Protein AF-A0A820B8H1-F1 (afdb_monomer_lite)

pLDDT: mean 86.37, std 10.76, range [49.09, 98.44]

Sequence (322 aa):
ENILQIKFKEKVLDNQLTLSEIEVEPNTTVSMELHSKDPLNEPLRPYKPRQDISMPDVITVRIDEDQNMSRDVVVEIERNNFRKPYLGGVRHRMTGKEYHHASAQTLPPQRPDKGIIRYCRDTQTIQSRHRVIQTTNEQSTQMSKPGYYISTENDRLLTPKRYQTAEERFEILNKKAIIIQKYFRRWLAKRDVNTLREAFQQRIQYELEEKQRQLDERQRRYQHDLDRRLHPRTKDDFDVLYAALEKWREEEIAKINVTKQGAARKAALALLVDEETELLATIDRYKTEAQKYNKEVNIQRFLERIAQPKRWKYKDGSTTEM

Secondary structure (DSSP, 8-state):
---EEEEETTEEPPTT--GGGGT--TT-----EEEES-TTTSPPPP----------SEEEEEEEETTTEEEEEEEE-----------SEEE-TTT--EEE-HHHHSPPPPPPP--------------------PPP---------TT-----TT----PPPPPPPHHHHHHHHHHHHHHHHHHHHHHHHHHHHHHHHHHHHHHHHHHHHHHHHHHHHHHHHHHHHHHHHHS--SHHHHHHHHHHHHHHHHHHHHHHHHH--HHHHHHHHHHHHHHHHHHHHHHHHHHHHHHHHHHHHHHHHHHHHHHS--EEE-TTS-EEE-

InterPro domains:
  IPR000048 IQ motif, EF-hand binding site [PF00612] (175-192)
  IPR037695 IQ motif and ubiquitin-like domain-containing protein [PTHR21074] (2-322)

Organism: NCBI:txid392033

Foldseek 3Di:
DDQKWKDFPNDTDDPPDDPVNVVDDPPDDGDMDMDGNCCPVDNDDDDDDPPPPDDDQWDFDWDDDPPRDIDTDIDGHDDDPDDDDQPDADADDPPRDTDHDPPSPDPDPDDPDPVDDDDDPDDDPDDDDDDDDDDDDDDDDDDDDPPDDDDCPPPDDDDDDDDQDPVNVVVVVVVVVVVVVVVVVVVVVVVVVVVVVVVVVVVVVVVVVVVVVVVVVVVVVVVVLVCLQVQPQDPVSLVVLVVVLVVVLVVQLVVLVVPDDDPRSVVSVVVSVVVSVVSVVVSVVSVVVSVVVVVVVVVVVVVVVVVFFDWDADPVRDIDGD

Structure (mmCIF, N/CA/C/O backbone):
data_AF-A0A820B8H1-F1
#
_entry.id   AF-A0A820B8H1-F1
#
loop_
_atom_site.group_PDB
_atom_site.id
_atom_site.type_symbol
_atom_site.label_atom_id
_atom_site.label_alt_id
_atom_site.label_comp_id
_atom_site.label_asym_id
_atom_site.label_entity_id
_atom_site.label_seq_id
_atom_site.pdbx_PDB_ins_code
_atom_site.Cartn_x
_atom_site.Cartn_y
_atom_site.Cartn_z
_atom_site.occupancy
_atom_site.B_iso_or_equiv
_atom_site.auth_seq_id
_atom_site.auth_comp_id
_atom_site.auth_asym_id
_atom_site.auth_atom_id
_atom_site.pdbx_PDB_model_num
ATOM 1 N N . GLU A 1 1 ? 11.449 -6.108 -86.967 1.00 56.69 1 GLU A N 1
ATOM 2 C CA . GLU A 1 1 ? 10.389 -5.953 -87.988 1.00 56.69 1 GLU A CA 1
ATOM 3 C C . GLU A 1 1 ? 9.419 -7.117 -87.857 1.00 56.69 1 GLU A C 1
ATOM 5 O O . GLU A 1 1 ? 9.858 -8.192 -87.471 1.00 56.69 1 GLU A O 1
ATOM 10 N N . ASN A 1 2 ? 8.119 -6.920 -88.093 1.00 64.50 2 ASN A N 1
ATOM 11 C CA . ASN A 1 2 ? 7.140 -8.003 -87.941 1.00 64.50 2 ASN A CA 1
ATOM 12 C C . ASN A 1 2 ? 7.285 -9.021 -89.082 1.00 64.50 2 ASN A C 1
ATOM 14 O O . ASN A 1 2 ? 7.154 -8.657 -90.257 1.00 64.50 2 ASN A O 1
ATOM 18 N N . ILE A 1 3 ? 7.586 -10.267 -88.699 1.00 76.94 3 ILE A N 1
ATOM 19 C CA . ILE A 1 3 ? 7.932 -11.390 -89.587 1.00 76.94 3 ILE A CA 1
ATOM 20 C C . ILE A 1 3 ? 6.668 -12.101 -90.099 1.00 76.94 3 ILE A C 1
ATOM 22 O O . ILE A 1 3 ? 6.664 -12.660 -91.191 1.00 76.94 3 ILE A O 1
ATOM 26 N N . LEU A 1 4 ? 5.562 -12.011 -89.357 1.00 81.56 4 LEU A N 1
ATOM 27 C CA . LEU A 1 4 ? 4.259 -12.562 -89.727 1.00 81.56 4 LEU A CA 1
ATOM 28 C C . LEU A 1 4 ? 3.349 -11.491 -90.333 1.00 81.56 4 LEU A C 1
ATOM 30 O O . LEU A 1 4 ? 3.353 -10.342 -89.886 1.00 81.56 4 LEU A O 1
ATOM 34 N N . GLN A 1 5 ? 2.554 -11.881 -91.325 1.00 84.31 5 GLN A N 1
ATOM 35 C CA . GLN A 1 5 ? 1.578 -11.026 -91.994 1.00 84.31 5 GLN A CA 1
ATOM 36 C C . GLN A 1 5 ? 0.272 -11.777 -92.239 1.00 84.31 5 GLN A C 1
ATOM 38 O O . GLN A 1 5 ? 0.276 -12.966 -92.551 1.00 84.31 5 GLN A O 1
ATOM 43 N N . ILE A 1 6 ? -0.842 -11.057 -92.130 1.00 85.94 6 ILE A N 1
ATOM 44 C CA . ILE A 1 6 ? -2.182 -11.584 -92.387 1.00 85.94 6 ILE A CA 1
ATOM 45 C C . ILE A 1 6 ? -2.689 -10.989 -93.702 1.00 85.94 6 ILE A C 1
ATOM 47 O O . ILE A 1 6 ? -2.570 -9.783 -93.937 1.00 85.94 6 ILE A O 1
ATOM 51 N N . LYS A 1 7 ? -3.243 -11.835 -94.568 1.00 85.75 7 LYS A N 1
ATOM 52 C CA . LYS A 1 7 ? -3.903 -11.458 -95.818 1.00 85.75 7 LYS A CA 1
ATOM 53 C C . LYS A 1 7 ? -5.405 -11.661 -95.721 1.00 85.75 7 LYS A C 1
ATOM 55 O O . LYS A 1 7 ? -5.885 -12.692 -95.249 1.00 85.75 7 LYS A O 1
ATOM 60 N N . PHE A 1 8 ? -6.138 -10.687 -96.248 1.00 83.94 8 PHE A N 1
ATOM 61 C CA . PHE A 1 8 ? -7.582 -10.751 -96.415 1.00 83.94 8 PHE A CA 1
ATOM 62 C C . PHE A 1 8 ? -7.972 -10.220 -97.798 1.00 83.94 8 PHE A C 1
ATOM 64 O O . PHE A 1 8 ? -7.556 -9.124 -98.170 1.00 83.94 8 PHE A O 1
ATOM 71 N N . LYS A 1 9 ? -8.733 -11.006 -98.579 1.00 79.62 9 LYS A N 1
ATOM 72 C CA . LYS A 1 9 ? -9.088 -10.700 -99.985 1.00 79.62 9 LYS A CA 1
ATOM 73 C C . LYS A 1 9 ? -7.871 -10.237 -100.813 1.00 79.62 9 LYS A C 1
ATOM 75 O O . LYS A 1 9 ? -7.906 -9.192 -101.454 1.00 79.62 9 LYS A O 1
ATOM 80 N N . GLU A 1 10 ? -6.768 -10.981 -100.710 1.00 74.81 10 GLU A N 1
ATOM 81 C CA . GLU A 1 10 ? -5.474 -10.718 -101.372 1.00 74.81 10 GLU A CA 1
ATOM 82 C C . GLU A 1 10 ? -4.724 -9.437 -100.947 1.00 74.81 10 GLU A C 1
ATOM 84 O O . GLU A 1 10 ? -3.599 -9.209 -101.396 1.00 74.81 10 GLU A O 1
ATOM 89 N N . LYS A 1 11 ? -5.263 -8.637 -100.016 1.00 79.88 11 LYS A N 1
ATOM 90 C CA . LYS A 1 11 ? -4.574 -7.472 -99.440 1.00 79.88 11 LYS A CA 1
ATOM 91 C C . LYS A 1 11 ? -3.868 -7.842 -98.138 1.00 79.88 11 LYS A C 1
ATOM 93 O O . LYS A 1 11 ? -4.430 -8.532 -97.290 1.00 79.88 11 LYS A O 1
ATOM 98 N N . VAL A 1 12 ? -2.630 -7.374 -97.978 1.00 82.44 12 VAL A N 1
ATOM 99 C CA . VAL A 1 12 ? -1.873 -7.515 -96.726 1.00 82.44 12 VAL A CA 1
ATOM 100 C C . VAL A 1 12 ? -2.381 -6.480 -95.729 1.00 82.44 12 VAL A C 1
ATOM 102 O O . VAL A 1 12 ? -2.413 -5.291 -96.044 1.00 82.44 12 VAL A O 1
ATOM 105 N N . LEU A 1 13 ? -2.775 -6.939 -94.545 1.00 82.62 13 LEU A N 1
ATOM 106 C CA . LEU A 1 13 ? -3.274 -6.087 -93.473 1.00 82.62 13 LEU A CA 1
ATOM 107 C C . LEU A 1 13 ? -2.119 -5.543 -92.631 1.00 82.62 13 LEU A C 1
ATOM 109 O O . LEU A 1 13 ? -1.155 -6.257 -92.345 1.00 82.62 13 LEU A O 1
ATOM 113 N N . ASP A 1 14 ? -2.239 -4.280 -92.229 1.00 80.56 14 ASP A N 1
ATOM 114 C CA . ASP A 1 14 ? -1.370 -3.682 -91.220 1.00 80.56 14 ASP A CA 1
ATOM 115 C C . ASP A 1 14 ? -1.836 -4.067 -89.807 1.00 80.56 14 ASP A C 1
ATOM 117 O O . ASP A 1 14 ? -3.018 -4.313 -89.563 1.00 80.56 14 ASP A O 1
ATOM 121 N N . ASN A 1 15 ? -0.906 -4.098 -88.856 1.00 78.06 15 ASN A N 1
ATOM 122 C CA . ASN A 1 15 ? -1.133 -4.623 -87.508 1.00 78.06 15 ASN A CA 1
ATOM 123 C C . ASN A 1 15 ? -2.069 -3.762 -86.650 1.00 78.06 15 ASN A C 1
ATOM 125 O O . ASN A 1 15 ? -2.491 -4.206 -85.584 1.00 78.06 15 ASN A O 1
ATOM 129 N N . GLN A 1 16 ? -2.341 -2.528 -87.073 1.00 79.62 16 GLN A N 1
ATOM 130 C CA . GLN A 1 16 ? -3.171 -1.574 -86.337 1.00 79.62 16 GLN A CA 1
ATOM 131 C C . GLN A 1 16 ? -4.603 -1.469 -86.879 1.00 79.62 16 GLN A C 1
ATOM 133 O O . GLN A 1 16 ? -5.412 -0.770 -86.275 1.00 79.62 16 GLN A O 1
ATOM 138 N N . LEU A 1 17 ? -4.930 -2.162 -87.976 1.00 81.94 17 LEU A N 1
ATOM 139 C CA . LEU A 1 17 ? -6.272 -2.138 -88.559 1.00 81.94 17 LEU A CA 1
ATOM 140 C C . LEU A 1 17 ? -7.247 -3.008 -87.764 1.00 81.94 17 LEU A C 1
ATOM 142 O O . LEU A 1 17 ? -6.929 -4.127 -87.350 1.00 81.94 17 LEU A O 1
ATOM 146 N N . THR A 1 18 ? -8.465 -2.505 -87.596 1.00 81.69 18 THR A N 1
ATOM 147 C CA . THR A 1 18 ? -9.563 -3.235 -86.952 1.00 81.69 18 THR A CA 1
ATOM 148 C C . THR A 1 18 ? -10.439 -3.951 -87.982 1.00 81.69 18 THR A C 1
ATOM 150 O O . THR A 1 18 ? -10.537 -3.543 -89.136 1.00 81.69 18 THR A O 1
ATOM 153 N N . LEU A 1 19 ? -11.122 -5.028 -87.575 1.00 79.75 19 LEU A N 1
ATOM 154 C CA . LEU A 1 19 ? -12.002 -5.795 -88.474 1.00 79.75 19 LEU A CA 1
ATOM 155 C C . LEU A 1 19 ? -13.155 -4.950 -89.047 1.00 79.75 19 LEU A C 1
ATOM 157 O O . LEU A 1 19 ? -13.559 -5.169 -90.186 1.00 79.75 19 LEU A O 1
ATOM 161 N N . SER A 1 20 ? -13.629 -3.947 -88.302 1.00 79.06 20 SER A N 1
ATOM 162 C CA . SER A 1 20 ? -14.634 -2.981 -88.764 1.00 79.06 20 SER A CA 1
ATOM 163 C C . SER A 1 20 ? -14.154 -2.126 -89.938 1.00 79.06 20 SER A C 1
ATOM 165 O O . SER A 1 20 ? -14.935 -1.824 -90.833 1.00 79.06 20 SER A O 1
ATOM 167 N N . GLU A 1 21 ? -12.871 -1.759 -89.970 1.00 79.75 21 GLU A N 1
ATOM 168 C CA . GLU A 1 21 ? -12.280 -0.946 -91.047 1.00 79.75 21 GLU A CA 1
ATOM 169 C C . GLU A 1 21 ? -12.016 -1.763 -92.321 1.00 79.75 21 GLU A C 1
ATOM 171 O O . GLU A 1 21 ? -11.781 -1.202 -93.387 1.00 79.75 21 GLU A O 1
ATOM 176 N N . ILE A 1 22 ? -12.078 -3.094 -92.220 1.00 79.62 22 ILE A N 1
ATOM 177 C CA . ILE A 1 22 ? -11.861 -4.047 -93.316 1.00 79.62 22 ILE A CA 1
ATOM 178 C C . ILE A 1 22 ? -13.211 -4.483 -93.944 1.00 79.62 22 ILE A C 1
ATOM 180 O O . ILE A 1 22 ? -13.277 -5.449 -94.706 1.00 79.62 22 ILE A O 1
ATOM 184 N N . GLU A 1 23 ? -14.295 -3.746 -93.655 1.00 76.94 23 GLU A N 1
ATOM 185 C CA . GLU A 1 23 ? -15.662 -3.993 -94.152 1.00 76.94 23 GLU A CA 1
ATOM 186 C C . GLU A 1 23 ? -16.186 -5.397 -93.792 1.00 76.94 23 GLU A C 1
ATOM 188 O O . GLU A 1 23 ? -16.876 -6.056 -94.574 1.00 76.94 23 GLU A O 1
ATOM 193 N N . VAL A 1 24 ? -15.822 -5.891 -92.603 1.00 82.31 24 VAL A N 1
ATOM 194 C CA . VAL A 1 24 ? -16.370 -7.135 -92.053 1.00 82.31 24 VAL A CA 1
ATOM 195 C C . VAL A 1 24 ? -17.603 -6.813 -91.215 1.00 82.31 24 VAL A C 1
ATOM 197 O O . VAL A 1 24 ? -17.500 -6.233 -90.135 1.00 82.31 24 VAL A O 1
ATOM 200 N N . GLU A 1 25 ? -18.770 -7.240 -91.693 1.00 79.81 25 GLU A N 1
ATOM 201 C CA . GLU A 1 25 ? -20.031 -7.111 -90.960 1.00 79.81 25 GLU A CA 1
ATOM 202 C C . GLU A 1 25 ? -20.075 -8.046 -89.733 1.00 79.81 25 GLU A C 1
ATOM 204 O O . GLU A 1 25 ? -19.606 -9.194 -89.800 1.00 79.81 25 GLU A O 1
ATOM 209 N N . PRO A 1 26 ? -20.671 -7.610 -88.608 1.00 76.56 26 PRO A N 1
ATOM 210 C CA . PRO A 1 26 ? -20.843 -8.453 -87.433 1.00 76.56 26 PRO A CA 1
ATOM 211 C C . PRO A 1 26 ? -21.703 -9.690 -87.753 1.00 76.56 26 PRO A C 1
ATOM 213 O O . PRO A 1 26 ? -22.668 -9.623 -88.508 1.00 76.56 26 PRO A O 1
ATOM 216 N N . ASN A 1 27 ? -21.353 -10.830 -87.147 1.00 76.12 27 ASN A N 1
ATOM 217 C CA . ASN A 1 27 ? -21.945 -12.166 -87.364 1.00 76.12 27 ASN A CA 1
ATOM 218 C C . ASN A 1 27 ? -21.664 -12.821 -88.728 1.00 76.1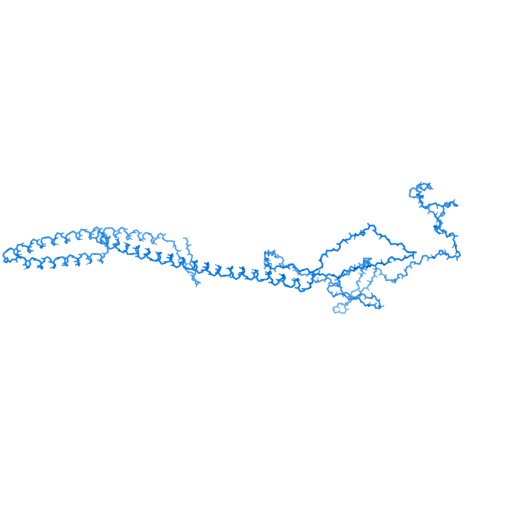2 27 ASN A C 1
ATOM 220 O O . ASN A 1 27 ? -22.280 -13.837 -89.055 1.00 76.12 27 ASN A O 1
ATOM 224 N N . THR A 1 28 ? -20.708 -12.305 -89.501 1.00 81.75 28 THR A N 1
ATOM 225 C CA . THR A 1 28 ? -20.228 -12.982 -90.711 1.00 81.75 28 THR A CA 1
ATOM 226 C C . THR A 1 28 ? -19.024 -13.875 -90.416 1.00 81.75 28 THR A C 1
ATOM 228 O O . THR A 1 28 ? -18.223 -13.615 -89.517 1.00 81.75 28 THR A O 1
ATOM 231 N N . THR A 1 29 ? -18.902 -14.976 -91.158 1.00 78.62 29 THR A N 1
ATOM 232 C CA . THR A 1 29 ? -17.711 -15.831 -91.117 1.00 78.62 29 THR A CA 1
ATOM 233 C C . THR A 1 29 ? -16.680 -15.296 -92.097 1.00 78.62 29 THR A C 1
ATOM 235 O O . THR A 1 29 ? -16.978 -15.063 -93.267 1.00 78.62 29 THR A O 1
ATOM 238 N N . VAL A 1 30 ? -15.453 -15.111 -91.617 1.00 84.06 30 VAL A N 1
ATOM 239 C CA . VAL A 1 30 ? -14.356 -14.530 -92.390 1.00 84.06 30 VAL A CA 1
ATOM 240 C C . VAL A 1 30 ? -13.197 -15.512 -92.431 1.00 84.06 30 VAL A C 1
ATOM 242 O O . VAL A 1 30 ? -12.787 -16.032 -91.396 1.00 84.06 30 VAL A O 1
ATOM 245 N N . SER A 1 31 ? -12.664 -15.753 -93.627 1.00 84.12 31 SER A N 1
ATOM 246 C CA . SER A 1 31 ? -11.429 -16.513 -93.818 1.00 84.12 31 SER A CA 1
ATOM 247 C C . SER A 1 31 ? -10.269 -15.545 -94.031 1.00 84.12 31 SER A C 1
ATOM 249 O O . SER A 1 31 ? -10.346 -14.667 -94.891 1.00 84.12 31 SER A O 1
ATOM 251 N N . MET A 1 32 ? -9.204 -15.702 -93.249 1.00 85.75 32 MET A N 1
ATOM 252 C CA . MET A 1 32 ? -7.967 -14.930 -93.357 1.00 85.75 32 MET A CA 1
ATOM 253 C C . MET A 1 32 ? -6.785 -15.885 -93.463 1.00 85.75 32 MET A C 1
ATOM 255 O O . MET A 1 32 ? -6.755 -16.924 -92.801 1.00 85.75 32 MET A O 1
ATOM 259 N N . GLU A 1 33 ? -5.801 -15.519 -94.273 1.00 87.50 33 GLU A N 1
ATOM 260 C CA . GLU A 1 33 ? -4.605 -16.327 -94.496 1.00 87.50 33 GLU A CA 1
ATOM 261 C C . GLU A 1 33 ? -3.425 -15.720 -93.739 1.00 87.50 33 GLU A C 1
ATOM 263 O O . GLU A 1 33 ? -3.175 -14.519 -93.824 1.00 87.50 33 GLU A O 1
ATOM 268 N N . LEU A 1 34 ? -2.692 -16.541 -92.987 1.00 85.25 34 LEU A N 1
ATOM 269 C CA . LEU A 1 34 ? -1.472 -16.127 -92.296 1.00 85.25 34 LEU A CA 1
ATOM 270 C C . LEU A 1 34 ? -0.259 -16.617 -93.087 1.00 85.25 34 LEU A C 1
ATOM 272 O O . LEU A 1 34 ? -0.127 -17.817 -93.333 1.00 85.25 34 LEU A O 1
ATOM 276 N N . HIS A 1 35 ? 0.660 -15.714 -93.416 1.00 84.75 35 HIS A N 1
ATOM 277 C CA . HIS A 1 35 ? 1.924 -16.053 -94.065 1.00 84.75 35 HIS A CA 1
ATOM 278 C C . HIS A 1 35 ? 3.120 -15.454 -93.317 1.00 84.75 35 HIS A C 1
ATOM 280 O O . HIS A 1 35 ? 3.038 -14.402 -92.683 1.00 84.75 35 HIS A O 1
ATOM 286 N N . SER A 1 36 ? 4.253 -16.151 -93.385 1.00 84.25 36 SER A N 1
ATOM 287 C CA . SER A 1 36 ? 5.547 -15.631 -92.928 1.00 84.25 36 SER A CA 1
ATOM 288 C C . SER A 1 36 ? 6.210 -14.869 -94.077 1.00 84.25 36 SER A C 1
ATOM 290 O O . SER A 1 36 ? 6.158 -15.331 -95.219 1.00 84.25 36 SER A O 1
ATOM 292 N N . LYS A 1 37 ? 6.820 -13.710 -93.802 1.00 82.44 37 LYS A N 1
ATOM 293 C CA . LYS A 1 37 ? 7.615 -12.953 -94.786 1.00 82.44 37 LYS A CA 1
ATOM 294 C C . LYS A 1 37 ? 8.875 -13.708 -95.211 1.00 82.44 37 LYS A C 1
ATOM 296 O O . LYS A 1 37 ? 9.269 -13.591 -96.364 1.00 82.44 37 LYS A O 1
ATOM 301 N N . ASP A 1 38 ? 9.454 -14.494 -94.300 1.00 82.12 38 ASP A N 1
ATOM 302 C CA . ASP A 1 38 ? 10.658 -15.299 -94.527 1.00 82.12 38 ASP A CA 1
ATOM 303 C C . ASP A 1 38 ? 10.378 -16.789 -94.259 1.00 82.12 38 ASP A C 1
ATOM 305 O O . ASP A 1 38 ? 10.747 -17.335 -93.215 1.00 82.12 38 ASP A O 1
ATOM 309 N N . PRO A 1 39 ? 9.731 -17.498 -95.203 1.00 78.25 39 PRO A N 1
ATOM 310 C CA . PRO A 1 39 ? 9.348 -18.897 -95.013 1.00 78.25 39 PRO A CA 1
ATOM 311 C C . PRO A 1 39 ? 10.542 -19.867 -94.949 1.00 78.25 39 PRO A C 1
ATOM 313 O O . PRO A 1 39 ? 10.381 -20.986 -94.471 1.00 78.25 39 PRO A O 1
ATOM 316 N N . LEU A 1 40 ? 11.728 -19.461 -95.420 1.00 78.44 40 LEU A N 1
ATOM 317 C CA . LEU A 1 40 ? 12.945 -20.284 -95.408 1.00 78.44 40 LEU A CA 1
ATOM 318 C C . LEU A 1 40 ? 13.609 -20.344 -94.025 1.00 78.44 40 LEU A C 1
ATOM 320 O O . LEU A 1 40 ? 14.040 -21.415 -93.605 1.00 78.44 40 LEU A O 1
ATOM 324 N N . ASN A 1 41 ? 13.670 -19.213 -93.315 1.00 78.62 41 ASN A N 1
ATOM 325 C CA . ASN A 1 41 ? 14.313 -19.124 -92.001 1.00 78.62 41 ASN A CA 1
ATOM 326 C C . ASN A 1 41 ? 13.308 -19.313 -90.853 1.00 78.62 41 ASN A C 1
ATOM 328 O O . ASN A 1 41 ? 13.647 -19.919 -89.836 1.00 78.62 41 ASN A O 1
ATOM 332 N N . GLU A 1 42 ? 12.062 -18.859 -91.025 1.00 77.06 42 GLU A N 1
ATOM 333 C CA . GLU A 1 42 ? 10.996 -18.965 -90.024 1.00 77.06 42 GLU A CA 1
ATOM 334 C C . GLU A 1 42 ? 9.694 -19.525 -90.636 1.00 77.06 42 GLU A C 1
ATOM 336 O O . GLU A 1 42 ? 8.730 -18.784 -90.875 1.00 77.06 42 GLU A O 1
ATOM 341 N N . PRO A 1 43 ? 9.629 -20.848 -90.905 1.00 81.19 43 PRO A N 1
ATOM 342 C CA . PRO A 1 43 ? 8.414 -21.485 -91.400 1.00 81.19 43 PRO A CA 1
ATOM 343 C C . PRO A 1 43 ? 7.330 -21.558 -90.314 1.00 81.19 43 PRO A C 1
ATOM 345 O O . PRO A 1 43 ? 7.603 -21.855 -89.145 1.00 81.19 43 PRO A O 1
ATOM 348 N N . LEU A 1 44 ? 6.070 -21.365 -90.715 1.00 79.19 44 LEU A N 1
ATOM 349 C CA . LEU A 1 44 ? 4.909 -21.565 -89.846 1.00 79.19 44 LEU A CA 1
ATOM 350 C C . LEU A 1 44 ? 4.818 -23.039 -89.428 1.00 79.19 44 LEU A C 1
ATOM 352 O O . LEU A 1 44 ? 4.693 -23.935 -90.262 1.00 79.19 44 LEU A O 1
ATOM 356 N N . ARG A 1 45 ? 4.877 -23.306 -88.120 1.00 78.75 45 ARG A N 1
ATOM 357 C CA . ARG A 1 45 ? 4.753 -24.667 -87.580 1.00 78.75 45 ARG A CA 1
ATOM 358 C C . ARG A 1 45 ? 3.275 -25.008 -87.360 1.00 78.75 45 ARG A C 1
ATOM 360 O O . ARG A 1 45 ? 2.570 -24.193 -86.765 1.00 78.75 45 ARG A O 1
ATOM 367 N N . PRO A 1 46 ? 2.798 -26.200 -87.766 1.00 72.00 46 PRO A N 1
ATOM 368 C CA . PRO A 1 46 ? 1.416 -26.599 -87.530 1.00 72.00 46 PRO A CA 1
ATOM 369 C C . PRO A 1 46 ? 1.140 -26.694 -86.026 1.00 72.00 46 PRO A C 1
ATOM 371 O O . PRO A 1 46 ? 1.904 -27.313 -85.278 1.00 72.00 46 PRO A O 1
ATOM 374 N N . TYR A 1 47 ? 0.037 -26.088 -85.585 1.00 67.56 47 TYR A N 1
ATOM 375 C CA . TYR A 1 47 ? -0.434 -26.203 -84.210 1.00 67.56 47 TYR A CA 1
ATOM 376 C C . TYR A 1 47 ? -0.828 -27.658 -83.935 1.00 67.56 47 TYR A C 1
ATOM 378 O O . TYR A 1 47 ? -1.792 -28.169 -84.502 1.00 67.56 47 TYR A O 1
ATOM 386 N N . LYS A 1 48 ? -0.067 -28.345 -83.078 1.00 63.03 48 LYS A N 1
ATOM 387 C CA . LYS A 1 48 ? -0.439 -29.668 -82.569 1.00 63.03 48 LYS A CA 1
ATOM 388 C C . LYS A 1 48 ? -1.226 -29.468 -81.271 1.00 63.03 48 LYS A C 1
ATOM 390 O O . LYS A 1 48 ? -0.595 -29.091 -80.278 1.00 63.03 48 LYS A O 1
ATOM 395 N N . PRO A 1 49 ? -2.550 -29.711 -81.224 1.00 55.97 49 PRO A N 1
ATOM 396 C CA . PRO A 1 49 ? -3.219 -29.845 -79.937 1.00 55.97 49 PRO A CA 1
ATOM 397 C C . PRO A 1 49 ? -2.519 -30.968 -79.159 1.00 55.97 49 PRO A C 1
ATOM 399 O O . PRO A 1 49 ? -2.131 -31.988 -79.740 1.00 55.97 49 PRO A O 1
ATOM 402 N N . ARG A 1 50 ? -2.275 -30.760 -77.860 1.00 55.22 50 ARG A N 1
ATOM 403 C CA . ARG A 1 50 ? -1.728 -31.818 -77.001 1.00 55.22 50 ARG A CA 1
ATOM 404 C C . ARG A 1 50 ? -2.697 -32.995 -77.089 1.00 55.22 50 ARG A C 1
ATOM 406 O O . ARG A 1 50 ? -3.882 -32.809 -76.856 1.00 55.22 50 ARG A O 1
ATOM 413 N N . GLN A 1 51 ? -2.206 -34.164 -77.496 1.00 52.22 51 GLN A N 1
ATOM 414 C CA . GLN A 1 51 ? -3.002 -35.386 -77.480 1.00 52.22 51 GLN A CA 1
ATOM 415 C C . GLN A 1 51 ? -3.358 -35.670 -76.024 1.00 52.22 51 GLN A C 1
ATOM 417 O O . GLN A 1 51 ? -2.517 -36.126 -75.248 1.00 52.22 51 GLN A O 1
ATOM 422 N N . ASP A 1 52 ? -4.583 -35.325 -75.649 1.00 49.09 52 ASP A N 1
ATOM 423 C CA . ASP A 1 52 ? -5.155 -35.729 -74.383 1.00 49.09 52 ASP A CA 1
ATOM 424 C C . ASP A 1 52 ? -5.204 -37.256 -74.353 1.00 49.09 52 ASP A C 1
ATOM 426 O O . ASP A 1 52 ? -5.649 -37.919 -75.292 1.00 49.09 52 ASP A O 1
ATOM 430 N N . ILE A 1 53 ? -4.722 -37.816 -73.249 1.00 54.56 53 ILE A N 1
ATOM 431 C CA . ILE A 1 53 ? -5.016 -39.185 -72.850 1.00 54.56 53 ILE A CA 1
ATOM 432 C C . ILE A 1 53 ? -6.546 -39.283 -72.834 1.00 54.56 53 ILE A C 1
ATOM 434 O O . ILE A 1 53 ? -7.195 -38.616 -72.028 1.00 54.56 53 ILE A O 1
ATOM 438 N N . SER A 1 54 ? -7.123 -40.047 -73.764 1.00 58.44 54 SER A N 1
ATOM 439 C CA . SER A 1 54 ? -8.571 -40.238 -73.868 1.00 58.44 54 SER A CA 1
ATOM 440 C C . SER A 1 54 ? -9.050 -41.059 -72.669 1.00 58.44 54 SER A C 1
ATOM 442 O O . SER A 1 54 ? -9.122 -42.283 -72.718 1.00 58.44 54 SER A O 1
ATOM 444 N N . MET A 1 55 ? -9.305 -40.388 -71.546 1.00 63.22 55 MET A N 1
ATOM 445 C CA . MET A 1 55 ? -10.177 -40.926 -70.508 1.00 63.22 55 MET A CA 1
ATOM 446 C C . MET A 1 55 ? -11.622 -40.579 -70.882 1.00 63.22 55 MET A C 1
ATOM 448 O O . MET A 1 55 ? -11.861 -39.448 -71.305 1.00 63.22 55 MET A O 1
ATOM 452 N N . PRO A 1 56 ? -12.570 -41.521 -70.783 1.00 74.69 56 PRO A N 1
ATOM 453 C CA . PRO A 1 56 ? -13.984 -41.250 -71.027 1.00 74.69 56 PRO A CA 1
ATOM 454 C C . PRO A 1 56 ? -14.581 -40.395 -69.896 1.00 74.69 56 PRO A C 1
ATOM 456 O O . PRO A 1 56 ? -14.155 -40.501 -68.750 1.00 74.69 56 PRO A O 1
ATOM 459 N N . ASP A 1 57 ? -15.575 -39.559 -70.211 1.00 69.88 57 ASP A N 1
ATOM 460 C CA . ASP A 1 57 ? -16.268 -38.696 -69.229 1.00 69.88 57 ASP A CA 1
ATOM 461 C C . ASP A 1 57 ? -17.191 -39.470 -68.284 1.00 69.88 57 ASP A C 1
ATOM 463 O O . ASP A 1 57 ? -17.648 -38.946 -67.274 1.00 69.88 57 ASP A O 1
ATOM 467 N N . VAL A 1 58 ? -17.452 -40.734 -68.600 1.00 77.69 58 VAL A N 1
ATOM 468 C CA . VAL A 1 58 ? -18.277 -41.627 -67.804 1.00 77.69 58 VAL A CA 1
ATOM 469 C C . VAL A 1 58 ? -17.566 -42.964 -67.705 1.00 77.69 58 VAL A C 1
ATOM 471 O O . VAL A 1 58 ? -17.179 -43.545 -68.723 1.00 77.69 58 VAL A O 1
ATOM 474 N N . ILE A 1 59 ? -17.407 -43.460 -66.482 1.00 84.00 59 ILE A N 1
ATOM 475 C CA . ILE A 1 59 ? -16.930 -44.820 -66.230 1.00 84.00 59 ILE A CA 1
ATOM 476 C C . ILE A 1 59 ? -17.993 -45.593 -65.458 1.00 84.00 59 ILE A C 1
ATOM 478 O O . ILE A 1 59 ? -18.649 -45.067 -64.560 1.00 84.00 59 ILE A O 1
ATOM 482 N N . THR A 1 60 ? -18.164 -46.863 -65.800 1.00 84.12 60 THR A N 1
ATOM 483 C CA . THR A 1 60 ? -18.979 -47.792 -65.017 1.00 84.12 60 THR A CA 1
ATOM 484 C C . THR A 1 60 ? -18.079 -48.472 -64.002 1.00 84.12 60 THR A C 1
ATOM 486 O O . THR A 1 60 ? -17.198 -49.250 -64.376 1.00 84.12 60 THR A O 1
ATOM 489 N N . VAL A 1 61 ? -18.276 -48.162 -62.724 1.00 84.19 61 VAL A N 1
ATOM 490 C CA . VAL A 1 61 ? -17.535 -48.788 -61.627 1.00 84.19 61 VAL A CA 1
ATOM 491 C C . VAL A 1 61 ? -18.409 -49.880 -61.032 1.00 84.19 61 VAL A C 1
ATOM 493 O O . VAL A 1 61 ? -19.514 -49.604 -60.567 1.00 84.19 61 VAL A O 1
ATOM 496 N N . ARG A 1 62 ? -17.912 -51.117 -61.040 1.00 81.44 62 ARG A N 1
ATOM 497 C CA . ARG A 1 62 ? -18.544 -52.223 -60.324 1.00 81.44 62 ARG A CA 1
ATOM 498 C C . ARG A 1 62 ? -18.177 -52.126 -58.848 1.00 81.44 62 ARG A C 1
ATOM 500 O O . ARG A 1 62 ? -16.996 -52.177 -58.507 1.00 81.44 62 ARG A O 1
ATOM 507 N N . ILE A 1 63 ? -19.181 -51.954 -57.999 1.00 82.00 63 ILE A N 1
ATOM 508 C CA . ILE A 1 63 ? -19.025 -51.935 -56.546 1.00 82.00 63 ILE A CA 1
ATOM 509 C C . ILE A 1 63 ? -19.562 -53.264 -56.022 1.00 82.00 63 ILE A C 1
ATOM 511 O O . ILE A 1 63 ? -20.729 -53.590 -56.249 1.00 82.00 63 ILE A O 1
ATOM 515 N N . ASP A 1 64 ? -18.703 -54.028 -55.357 1.00 80.00 64 ASP A N 1
ATOM 516 C CA . ASP A 1 64 ? -19.104 -55.251 -54.669 1.00 80.00 64 ASP A CA 1
ATOM 517 C C . ASP A 1 64 ? -19.703 -54.867 -53.310 1.00 80.00 64 ASP A C 1
ATOM 519 O O . ASP A 1 64 ? -19.024 -54.271 -52.470 1.00 80.00 64 ASP A O 1
ATOM 523 N N . GLU A 1 65 ? -20.985 -55.171 -53.111 1.00 77.31 65 GLU A N 1
ATOM 524 C CA . GLU A 1 65 ? -21.631 -55.111 -51.799 1.00 77.31 65 GLU A CA 1
ATOM 525 C C . GLU A 1 65 ? -21.573 -56.499 -51.134 1.00 77.31 65 GLU A C 1
ATOM 527 O O . GLU A 1 65 ? -21.408 -57.532 -51.795 1.00 77.31 65 GLU A O 1
ATOM 532 N N . ASP A 1 66 ? -21.690 -56.541 -49.805 1.00 60.88 66 ASP A N 1
ATOM 533 C CA . ASP A 1 66 ? -21.682 -57.802 -49.062 1.00 60.88 66 ASP A CA 1
ATOM 534 C C . ASP A 1 66 ? -22.852 -58.703 -49.514 1.00 60.88 66 ASP A C 1
ATOM 536 O O . ASP A 1 66 ? -23.991 -58.254 -49.611 1.00 60.88 66 ASP A O 1
ATOM 540 N N . GLN A 1 67 ? -22.567 -59.998 -49.726 1.00 60.84 67 GLN A N 1
ATOM 541 C CA . GLN A 1 67 ? -23.468 -61.054 -50.244 1.00 60.84 67 GLN A CA 1
ATOM 542 C C . GLN A 1 67 ? -23.590 -61.178 -51.779 1.00 60.84 67 GLN A C 1
ATOM 544 O O . GLN A 1 67 ? -24.685 -61.356 -52.307 1.00 60.84 67 GLN A O 1
ATOM 549 N N . ASN A 1 68 ? -22.464 -61.195 -52.509 1.00 62.84 68 ASN A N 1
ATOM 550 C CA . ASN A 1 68 ? -22.387 -61.561 -53.941 1.00 62.84 68 ASN A CA 1
ATOM 551 C C . ASN A 1 68 ? -23.259 -60.717 -54.898 1.00 62.84 68 ASN A C 1
ATOM 553 O O . ASN A 1 68 ? -23.418 -61.075 -56.068 1.00 62.84 68 ASN A O 1
ATOM 557 N N . MET A 1 69 ? -23.798 -59.590 -54.436 1.00 68.19 69 MET A N 1
ATOM 558 C CA . MET A 1 69 ? -24.479 -58.619 -55.280 1.00 68.19 69 MET A CA 1
ATOM 559 C C . MET A 1 69 ? -23.484 -57.532 -55.671 1.00 68.19 69 MET A C 1
ATOM 561 O O . MET A 1 69 ? -22.927 -56.840 -54.825 1.00 68.19 69 MET A O 1
ATOM 565 N N . SER A 1 70 ? -23.258 -57.394 -56.975 1.00 79.31 70 SER A N 1
ATOM 566 C CA . SER A 1 70 ? -22.468 -56.299 -57.530 1.00 79.31 70 SER A CA 1
ATOM 567 C C . SER A 1 70 ? -23.402 -55.275 -58.158 1.00 79.31 70 SER A C 1
ATOM 569 O O . SER A 1 70 ? -24.356 -55.626 -58.860 1.00 79.31 70 SER A O 1
ATOM 571 N N . ARG A 1 71 ? -23.139 -53.997 -57.882 1.00 79.44 71 ARG A N 1
ATOM 572 C CA . ARG A 1 71 ? -23.870 -52.878 -58.471 1.00 79.44 71 ARG A CA 1
ATOM 573 C C . ARG A 1 71 ? -22.932 -52.107 -59.384 1.00 79.44 71 ARG A C 1
ATOM 575 O O . ARG A 1 71 ? -21.922 -51.570 -58.937 1.00 79.44 71 ARG A O 1
ATOM 582 N N . ASP A 1 72 ? -23.295 -52.022 -60.658 1.00 83.19 72 ASP A N 1
ATOM 583 C CA . ASP A 1 72 ? -22.585 -51.178 -61.611 1.00 83.19 72 ASP A CA 1
ATOM 584 C C . ASP A 1 72 ? -23.119 -49.744 -61.463 1.00 83.19 72 ASP A C 1
ATOM 586 O O . ASP A 1 72 ? -24.291 -49.459 -61.726 1.00 83.19 72 ASP A O 1
ATOM 590 N N . VAL A 1 73 ? -22.269 -48.845 -60.966 1.00 81.75 73 VAL A N 1
ATOM 591 C CA . VAL A 1 73 ? -22.594 -47.429 -60.775 1.00 81.75 73 VAL A CA 1
ATOM 592 C C . VAL A 1 73 ? -21.938 -46.624 -61.886 1.00 81.75 73 VAL A C 1
ATOM 594 O O . VAL A 1 73 ? -20.727 -46.687 -62.101 1.00 81.75 73 VAL A O 1
ATOM 597 N N . VAL A 1 74 ? -22.764 -45.866 -62.601 1.00 81.69 74 VAL A N 1
ATOM 598 C CA . VAL A 1 74 ? -22.315 -44.906 -63.606 1.00 81.69 74 VAL A CA 1
ATOM 599 C C . VAL A 1 74 ? -21.791 -43.680 -62.868 1.00 81.69 74 VAL A C 1
ATOM 601 O O . VAL A 1 74 ? -22.548 -43.010 -62.167 1.00 81.69 74 VAL A O 1
ATOM 604 N N . VAL A 1 75 ? -20.492 -43.418 -62.990 1.00 82.62 75 VAL A N 1
ATOM 605 C CA . VAL A 1 75 ? -19.839 -42.262 -62.375 1.00 82.62 75 VAL A CA 1
ATOM 606 C C . VAL A 1 75 ? -19.462 -41.283 -63.475 1.00 82.62 75 VAL A C 1
ATOM 608 O O . VAL A 1 75 ? -18.692 -41.619 -64.378 1.00 82.62 75 VAL A O 1
ATOM 611 N N . GLU A 1 76 ? -20.005 -40.073 -63.388 1.00 79.88 76 GLU A N 1
ATOM 612 C CA . GLU A 1 76 ? -19.601 -38.945 -64.222 1.00 79.88 76 GLU A CA 1
ATOM 613 C C . GLU A 1 76 ? -18.278 -38.373 -63.698 1.00 79.88 76 GLU A C 1
ATOM 615 O O . GLU A 1 76 ? -18.121 -38.096 -62.505 1.00 79.88 76 GLU A O 1
ATOM 620 N N . ILE A 1 77 ? -17.301 -38.227 -64.588 1.00 76.38 77 ILE A N 1
ATOM 621 C CA . ILE A 1 77 ? -15.987 -37.671 -64.279 1.00 76.38 77 ILE A CA 1
ATOM 622 C C . ILE A 1 77 ? -15.996 -36.193 -64.663 1.00 76.38 77 ILE A C 1
ATOM 624 O O . ILE A 1 77 ? -15.816 -35.827 -65.824 1.00 76.38 77 ILE A O 1
ATOM 628 N N . GLU A 1 78 ? -16.144 -35.319 -63.670 1.00 69.88 78 GLU A N 1
ATOM 629 C CA . GLU A 1 78 ? -15.976 -33.883 -63.882 1.00 69.88 78 GLU A CA 1
ATOM 630 C C . GLU A 1 78 ? -14.491 -33.518 -64.051 1.00 69.88 78 GLU A C 1
ATOM 632 O O . GLU A 1 78 ? -13.678 -33.611 -63.124 1.00 69.88 78 GLU A O 1
ATOM 637 N N . ARG A 1 79 ? -14.124 -33.043 -65.248 1.00 66.00 79 ARG A N 1
ATOM 638 C CA . ARG A 1 79 ? -12.780 -32.523 -65.534 1.00 66.00 79 ARG A CA 1
ATOM 639 C C . ARG A 1 79 ? -12.671 -31.071 -65.097 1.00 66.00 79 ARG A C 1
ATOM 641 O O . ARG A 1 79 ? -12.899 -30.142 -65.870 1.00 66.00 79 ARG A O 1
ATOM 648 N N . ASN A 1 80 ? -12.253 -30.859 -63.859 1.00 62.78 80 ASN A N 1
ATOM 649 C CA . ASN A 1 80 ? -11.870 -29.522 -63.434 1.00 62.78 80 ASN A CA 1
ATOM 650 C C . ASN A 1 80 ? -10.510 -29.142 -64.039 1.00 62.78 80 ASN A C 1
ATOM 652 O O . ASN A 1 80 ? -9.463 -29.584 -63.572 1.00 62.78 80 ASN A O 1
ATOM 656 N N . ASN A 1 81 ? -10.519 -28.248 -65.034 1.00 61.78 81 ASN A N 1
ATOM 657 C CA . ASN A 1 81 ? -9.311 -27.644 -65.622 1.00 61.78 81 ASN A CA 1
ATOM 658 C C . ASN A 1 81 ? -8.608 -26.639 -64.683 1.00 61.78 81 ASN A C 1
ATOM 660 O O . ASN A 1 81 ? -7.692 -25.920 -65.088 1.00 61.78 81 ASN A O 1
ATOM 664 N N . PHE A 1 82 ? -9.017 -26.576 -63.414 1.00 66.25 82 PHE A N 1
ATOM 665 C CA . PHE A 1 82 ? -8.407 -25.713 -62.416 1.00 66.25 82 PHE A CA 1
ATOM 666 C C . PHE A 1 82 ? -7.138 -26.347 -61.854 1.00 66.25 82 PHE A C 1
ATOM 668 O O . PHE A 1 82 ? -7.140 -27.438 -61.283 1.00 66.25 82 PHE A O 1
ATOM 675 N N . ARG A 1 83 ? -6.027 -25.617 -61.960 1.00 65.44 83 ARG A N 1
ATOM 676 C CA . ARG A 1 83 ? -4.779 -26.001 -61.306 1.00 65.44 83 ARG A CA 1
ATOM 677 C C . ARG A 1 83 ? -4.915 -25.750 -59.806 1.00 65.44 83 ARG A C 1
ATOM 679 O O . ARG A 1 83 ? -5.042 -24.606 -59.377 1.00 65.44 83 ARG A O 1
ATOM 686 N N . LYS A 1 84 ? -4.877 -26.820 -59.011 1.00 68.12 84 LYS A N 1
ATOM 687 C CA . LYS A 1 84 ? -4.940 -26.733 -57.549 1.00 68.12 84 LYS A CA 1
ATOM 688 C C . LYS A 1 84 ? -3.844 -25.792 -57.017 1.00 68.12 84 LYS A C 1
ATOM 690 O O . LYS A 1 84 ? -2.679 -25.973 -57.382 1.00 68.12 84 LYS A O 1
ATOM 695 N N . PRO A 1 85 ? -4.175 -24.809 -56.161 1.00 71.94 85 PRO A N 1
ATOM 696 C CA . PRO A 1 85 ? -3.171 -23.938 -55.563 1.00 71.94 85 PRO A CA 1
ATOM 697 C C . PRO A 1 85 ? -2.239 -24.740 -54.644 1.00 71.94 85 PRO A C 1
ATOM 699 O O . PRO A 1 85 ? -2.667 -25.656 -53.938 1.00 71.94 85 PRO A O 1
ATOM 702 N N . TYR A 1 86 ? -0.949 -24.400 -54.646 1.00 76.38 86 TYR A N 1
ATOM 703 C CA . TYR A 1 86 ? 0.046 -25.063 -53.806 1.00 76.38 86 TYR A CA 1
ATOM 704 C C . TYR A 1 86 ? -0.106 -24.614 -52.346 1.00 76.38 86 TYR A C 1
ATOM 706 O O . TYR A 1 86 ? 0.336 -23.533 -51.967 1.00 76.38 86 TYR A O 1
ATOM 714 N N . LEU A 1 87 ? -0.731 -25.456 -51.522 1.00 74.69 87 LEU A N 1
ATOM 715 C CA . LEU A 1 87 ? -1.009 -25.186 -50.102 1.00 74.69 87 LEU A CA 1
ATOM 716 C C . LEU A 1 87 ? 0.013 -25.839 -49.147 1.00 74.69 87 LEU A C 1
ATOM 718 O O . LEU A 1 87 ? -0.276 -26.056 -47.973 1.00 74.69 87 LEU A O 1
ATOM 722 N N . GLY A 1 88 ? 1.206 -26.169 -49.651 1.00 77.69 88 GLY A N 1
ATOM 723 C CA . GLY A 1 88 ? 2.280 -26.823 -48.896 1.00 77.69 88 GLY A CA 1
ATOM 724 C C . GLY A 1 88 ? 2.618 -28.228 -49.403 1.00 77.69 88 GLY A C 1
ATOM 725 O O . GLY A 1 88 ? 1.812 -28.885 -50.070 1.00 77.69 88 GLY A O 1
ATOM 726 N N . GLY A 1 89 ? 3.836 -28.682 -49.102 1.00 83.31 89 GLY A N 1
ATOM 727 C CA . GLY A 1 89 ? 4.396 -29.930 -49.612 1.00 83.31 89 GLY A CA 1
ATOM 728 C C . GLY A 1 89 ? 5.907 -29.865 -49.841 1.00 83.31 89 GLY A C 1
ATOM 729 O O . GLY A 1 89 ? 6.577 -28.928 -49.400 1.00 83.31 89 GLY A O 1
ATOM 730 N N . VAL A 1 90 ? 6.435 -30.843 -50.576 1.00 84.56 90 VAL A N 1
ATOM 731 C CA . VAL A 1 90 ? 7.841 -30.898 -51.003 1.00 84.56 90 VAL A CA 1
ATOM 732 C C . VAL A 1 90 ? 7.905 -31.073 -52.519 1.00 84.56 90 VAL A C 1
ATOM 734 O O . VAL A 1 90 ? 7.145 -31.851 -53.092 1.00 84.56 90 VAL A O 1
ATOM 737 N N . ARG A 1 91 ? 8.827 -30.370 -53.186 1.00 87.12 91 ARG A N 1
ATOM 738 C CA . ARG A 1 91 ? 9.048 -30.484 -54.636 1.00 87.12 91 ARG A CA 1
ATOM 739 C C . ARG A 1 91 ? 10.352 -31.217 -54.930 1.00 87.12 91 ARG A C 1
ATOM 741 O O . ARG A 1 91 ? 11.416 -30.800 -54.474 1.00 87.12 91 ARG A O 1
ATOM 748 N N . HIS A 1 92 ? 10.287 -32.280 -55.727 1.00 86.06 92 HIS A N 1
ATOM 749 C CA . HIS A 1 92 ? 11.477 -33.011 -56.152 1.00 86.06 92 HIS A CA 1
ATOM 750 C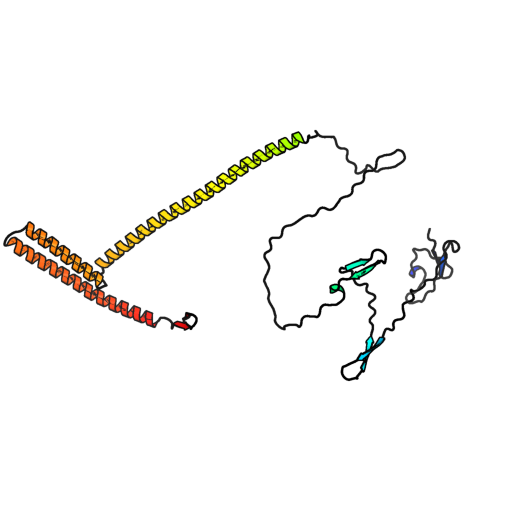 C . HIS A 1 92 ? 12.267 -32.206 -57.194 1.00 86.06 92 HIS A C 1
ATOM 752 O O . HIS A 1 92 ? 11.738 -31.833 -58.241 1.00 86.06 92 HIS A O 1
ATOM 758 N N . ARG A 1 93 ? 13.548 -31.937 -56.918 1.00 82.06 93 ARG A N 1
ATOM 759 C CA . ARG A 1 93 ? 14.354 -30.952 -57.663 1.00 82.06 93 ARG A CA 1
ATOM 760 C C . ARG A 1 93 ? 14.668 -31.357 -59.107 1.00 82.06 93 ARG A C 1
ATOM 762 O O . ARG A 1 93 ? 14.726 -30.481 -59.958 1.00 82.06 93 ARG A O 1
ATOM 769 N N . MET A 1 94 ? 14.850 -32.651 -59.387 1.00 75.88 94 MET A N 1
ATOM 770 C CA . MET A 1 94 ? 15.238 -33.125 -60.728 1.00 75.88 94 MET A CA 1
ATOM 771 C C . MET A 1 94 ? 14.056 -33.450 -61.644 1.00 75.88 94 MET A C 1
ATOM 773 O O . MET A 1 94 ? 14.152 -33.273 -62.849 1.00 75.88 94 MET A O 1
ATOM 777 N N . THR A 1 95 ? 12.937 -33.921 -61.088 1.00 84.12 95 THR A N 1
ATOM 778 C CA . THR A 1 95 ? 11.749 -34.304 -61.879 1.00 84.12 95 THR A CA 1
ATOM 779 C C . THR A 1 95 ? 10.655 -33.242 -61.859 1.00 84.12 95 THR A C 1
ATOM 781 O O . THR A 1 95 ? 9.670 -33.374 -62.577 1.00 84.12 95 THR A O 1
ATOM 784 N N . GLY A 1 96 ? 10.782 -32.220 -61.007 1.00 81.25 96 GLY A N 1
ATOM 785 C CA . GLY A 1 96 ? 9.789 -31.159 -60.851 1.00 81.25 96 GLY A CA 1
ATOM 786 C C . GLY A 1 96 ? 8.464 -31.606 -60.226 1.00 81.25 96 GLY A C 1
ATOM 787 O O . GLY A 1 96 ? 7.564 -30.783 -60.103 1.00 81.25 96 GLY A O 1
ATOM 788 N N . LYS A 1 97 ? 8.325 -32.878 -59.818 1.00 83.56 97 LYS A N 1
ATOM 789 C CA . LYS A 1 97 ? 7.089 -33.401 -59.218 1.00 83.56 97 LYS A CA 1
ATOM 790 C C . LYS A 1 97 ? 6.851 -32.785 -57.837 1.00 83.56 97 LYS A C 1
ATOM 792 O O . LYS A 1 97 ? 7.753 -32.766 -56.996 1.00 83.56 97 LYS A O 1
ATOM 797 N N . GLU A 1 98 ? 5.635 -32.299 -57.617 1.00 83.81 98 GLU A N 1
ATOM 798 C CA . GLU A 1 98 ? 5.174 -31.717 -56.355 1.00 83.81 98 GLU A CA 1
ATOM 799 C C . GLU A 1 98 ? 4.427 -32.777 -55.535 1.00 83.81 98 GLU A C 1
ATOM 801 O O . GLU A 1 98 ? 3.507 -33.424 -56.031 1.00 83.81 98 GLU A O 1
ATOM 806 N N . TYR A 1 99 ? 4.826 -32.961 -54.276 1.00 81.62 99 TYR A N 1
ATOM 807 C CA . TYR A 1 99 ? 4.161 -33.839 -53.317 1.00 81.62 99 TYR A CA 1
ATOM 808 C C . TYR A 1 99 ? 3.474 -32.980 -52.257 1.00 81.62 99 TYR A C 1
ATOM 810 O O . TYR A 1 99 ? 4.142 -32.352 -51.438 1.00 81.62 99 TYR A O 1
ATOM 818 N N . HIS A 1 100 ? 2.144 -32.943 -52.267 1.00 83.06 100 HIS A N 1
ATOM 819 C CA . HIS A 1 100 ? 1.352 -32.158 -51.315 1.00 83.06 100 HIS A CA 1
ATOM 820 C C . HIS A 1 100 ? 1.172 -32.884 -49.976 1.00 83.06 100 HIS A C 1
ATOM 822 O O . HIS A 1 100 ? 1.072 -34.111 -49.945 1.00 83.06 100 HIS A O 1
ATOM 828 N N . HIS A 1 101 ? 1.057 -32.139 -48.873 1.00 81.62 101 HIS A N 1
ATOM 829 C CA . HIS A 1 101 ? 0.717 -32.709 -47.563 1.00 81.62 101 HIS A CA 1
ATOM 830 C C . HIS A 1 101 ? -0.659 -33.398 -47.570 1.00 81.62 101 HIS A C 1
ATOM 832 O O . HIS A 1 101 ? -1.572 -32.951 -48.262 1.00 81.62 101 HIS A O 1
ATOM 838 N N . ALA A 1 102 ? -0.828 -34.455 -46.765 1.00 67.81 102 ALA A N 1
ATOM 839 C CA . ALA A 1 102 ? -2.067 -35.242 -46.693 1.00 67.81 102 ALA A CA 1
ATOM 840 C C . ALA A 1 102 ? -3.307 -34.387 -46.367 1.00 67.81 102 ALA A C 1
ATOM 842 O O . ALA A 1 102 ? -4.367 -34.577 -46.957 1.00 67.81 102 ALA A O 1
ATOM 843 N N . SER A 1 103 ? -3.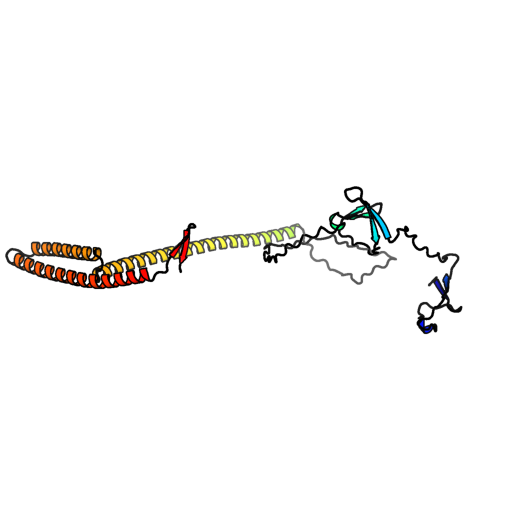149 -33.372 -45.511 1.00 65.50 103 SER A N 1
ATOM 844 C CA . SER A 1 103 ? -4.203 -32.409 -45.161 1.00 65.50 103 SER A CA 1
ATOM 845 C C . SER A 1 103 ? -4.695 -31.564 -46.338 1.00 65.50 103 SER A C 1
ATOM 847 O O . SER A 1 103 ? -5.794 -31.023 -46.279 1.00 65.50 103 SER A O 1
ATOM 849 N N . ALA A 1 104 ? -3.900 -31.438 -47.402 1.00 66.69 104 ALA A N 1
ATOM 850 C CA . ALA A 1 104 ? -4.292 -30.728 -48.608 1.00 66.69 104 ALA A CA 1
ATOM 851 C C . ALA A 1 104 ? -4.979 -31.651 -49.623 1.00 66.69 104 ALA A C 1
ATOM 853 O O . ALA A 1 104 ? -5.565 -31.136 -50.569 1.00 66.69 104 ALA A O 1
ATOM 854 N N . GLN A 1 105 ? -4.885 -32.981 -49.499 1.00 69.25 105 GLN A N 1
ATOM 855 C CA . GLN A 1 105 ? -5.343 -33.929 -50.526 1.00 69.25 105 GLN A CA 1
ATOM 856 C C . GLN A 1 105 ? -6.827 -34.281 -50.402 1.00 69.25 105 GLN A C 1
ATOM 858 O O . GLN A 1 105 ? -7.507 -34.346 -51.423 1.00 69.25 105 GLN A O 1
ATOM 863 N N . THR A 1 106 ? -7.333 -34.427 -49.180 1.00 65.69 106 THR A N 1
ATOM 864 C CA . THR A 1 106 ? -8.736 -34.761 -48.904 1.00 65.69 106 THR A CA 1
ATOM 865 C C . THR A 1 106 ? -9.348 -33.734 -47.964 1.00 65.69 106 THR A C 1
ATOM 867 O O . THR A 1 106 ? -8.705 -33.327 -46.995 1.00 65.69 106 THR A O 1
ATOM 870 N N . LEU A 1 107 ? -10.601 -33.344 -48.210 1.00 63.41 107 LEU A N 1
ATOM 871 C CA . LEU A 1 107 ? -11.364 -32.582 -47.225 1.00 63.41 107 LEU A CA 1
ATOM 872 C C . LEU A 1 107 ? -11.471 -33.418 -45.937 1.00 63.41 107 LEU A C 1
ATOM 874 O O . LEU A 1 107 ? -11.779 -34.609 -46.021 1.00 63.41 107 LEU A O 1
ATOM 878 N N . PRO A 1 108 ? -11.199 -32.845 -44.751 1.00 68.75 108 PRO A N 1
ATOM 879 C CA . PRO A 1 108 ? -11.445 -33.556 -43.506 1.00 68.75 108 PRO A CA 1
ATOM 880 C C . PRO A 1 108 ? -12.940 -33.900 -43.403 1.00 68.75 108 PRO A C 1
ATOM 882 O O . PRO A 1 108 ? -13.771 -33.111 -43.868 1.00 68.75 108 PRO A O 1
ATOM 885 N N . PRO A 1 109 ? -13.306 -35.041 -42.790 1.00 69.94 109 PRO A N 1
ATOM 886 C CA . PRO A 1 109 ? -14.707 -35.391 -42.599 1.00 69.94 109 PRO A CA 1
ATOM 887 C C . PRO A 1 109 ? -15.415 -34.263 -41.846 1.00 69.94 109 PRO A C 1
ATOM 889 O O . PRO A 1 109 ? -14.907 -33.761 -40.834 1.00 69.94 109 PRO A O 1
ATOM 892 N N . GLN A 1 110 ? -16.578 -33.845 -42.351 1.00 71.62 110 GLN A N 1
ATOM 893 C CA . GLN A 1 110 ? -17.392 -32.853 -41.660 1.00 71.62 110 GLN A CA 1
ATOM 894 C C . GLN A 1 110 ? -17.761 -33.402 -40.283 1.00 71.62 110 GLN A C 1
ATOM 896 O O . GLN A 1 110 ? -18.232 -34.530 -40.142 1.00 71.62 110 GLN A O 1
ATOM 901 N N . ARG A 1 111 ? -17.510 -32.605 -39.242 1.00 75.81 111 ARG A N 1
ATOM 902 C CA . ARG A 1 111 ? -17.954 -32.963 -37.897 1.00 75.81 111 ARG A CA 1
ATOM 903 C C . ARG A 1 111 ? -19.484 -32.914 -37.892 1.00 75.81 111 ARG A C 1
ATOM 905 O O . ARG A 1 111 ? -20.018 -31.915 -38.370 1.00 75.81 111 ARG A O 1
ATOM 912 N N . PRO A 1 112 ? -20.177 -33.934 -37.355 1.00 78.56 112 PRO A N 1
ATOM 913 C CA . PRO A 1 112 ? -21.630 -33.907 -37.275 1.00 78.56 112 PRO A CA 1
ATOM 914 C C . PRO A 1 112 ? -22.069 -32.678 -36.479 1.00 78.56 112 PRO A C 1
ATOM 916 O O . PRO A 1 112 ? -21.492 -32.381 -35.423 1.00 78.56 112 PRO A O 1
ATOM 919 N N . ASP A 1 113 ? -23.057 -31.957 -37.009 1.00 73.62 113 ASP A N 1
ATOM 920 C CA . ASP A 1 113 ? -23.636 -30.818 -36.314 1.00 73.62 113 ASP A CA 1
ATOM 921 C C . ASP A 1 113 ? -24.259 -31.314 -35.007 1.00 73.62 113 ASP A C 1
ATOM 923 O O . ASP A 1 113 ? -25.083 -32.228 -34.984 1.00 73.62 113 ASP A O 1
ATOM 927 N N . LYS A 1 114 ? -23.807 -30.743 -33.890 1.00 74.75 114 LYS A N 1
ATOM 928 C CA . LYS A 1 114 ? -24.279 -31.133 -32.560 1.00 74.75 114 LYS A CA 1
ATOM 929 C C . LYS A 1 114 ? -25.631 -30.499 -32.229 1.00 74.75 114 LYS A C 1
ATOM 931 O O . LYS A 1 114 ? -26.139 -30.776 -31.148 1.00 74.75 114 LYS A O 1
ATOM 936 N N . GLY A 1 115 ? -26.178 -29.632 -33.093 1.00 78.69 115 GLY A N 1
ATOM 937 C CA . GLY A 1 115 ? -27.492 -28.999 -32.917 1.00 78.69 115 GLY A CA 1
ATOM 938 C C . GLY A 1 115 ? -27.585 -28.059 -31.709 1.00 78.69 115 GLY A C 1
ATOM 939 O O . GLY A 1 115 ? -28.672 -27.650 -31.316 1.00 78.69 115 GLY A O 1
ATOM 940 N N . ILE A 1 116 ? -26.448 -27.727 -31.090 1.00 78.25 116 ILE A N 1
ATOM 941 C CA . ILE A 1 116 ? -26.365 -26.909 -29.878 1.00 78.25 116 ILE A CA 1
ATOM 942 C C . ILE A 1 116 ? -25.614 -25.630 -30.224 1.00 78.25 116 ILE A C 1
ATOM 944 O O . ILE A 1 116 ? -24.429 -25.674 -30.567 1.00 78.25 116 ILE A O 1
ATOM 948 N N . ILE A 1 117 ? -26.285 -24.490 -30.067 1.00 75.38 117 ILE A N 1
ATOM 949 C CA . ILE A 1 117 ? -25.667 -23.169 -30.174 1.00 75.38 117 ILE A CA 1
ATOM 950 C C . ILE A 1 117 ? -24.684 -23.018 -29.008 1.00 75.38 117 ILE A C 1
ATOM 952 O O . ILE A 1 117 ? -25.077 -22.950 -27.844 1.00 75.38 117 ILE A O 1
ATOM 956 N N . ARG A 1 118 ? -23.383 -23.006 -29.311 1.00 70.12 118 ARG A N 1
ATOM 957 C CA . ARG A 1 118 ? -22.320 -22.810 -28.318 1.00 70.12 118 ARG A CA 1
ATOM 958 C C . ARG A 1 118 ? -21.822 -21.375 -28.395 1.00 70.12 118 ARG A C 1
ATOM 960 O O . ARG A 1 118 ? -21.172 -20.998 -29.364 1.00 70.12 118 ARG A O 1
ATOM 967 N N . TYR A 1 119 ? -22.089 -20.594 -27.355 1.00 73.94 119 TYR A N 1
ATOM 968 C CA . TYR A 1 119 ? -21.465 -19.289 -27.165 1.00 73.94 119 TYR A CA 1
ATOM 969 C C . TYR A 1 119 ? -20.165 -19.474 -26.374 1.00 73.94 119 TYR A C 1
ATOM 971 O O . TYR A 1 119 ? -20.205 -19.807 -25.194 1.00 73.94 119 TYR A O 1
ATOM 979 N N . CYS A 1 120 ? -19.012 -19.267 -27.009 1.00 70.19 120 CYS A N 1
ATOM 980 C CA . CYS A 1 120 ? -17.722 -19.164 -26.325 1.00 70.19 120 CYS A CA 1
ATOM 981 C C . CYS A 1 120 ? -17.206 -17.725 -26.451 1.00 70.19 120 CYS A C 1
ATOM 983 O O . CYS A 1 120 ? -16.998 -17.229 -27.558 1.00 70.19 120 CYS A O 1
ATOM 985 N N . ARG A 1 121 ? -17.030 -17.044 -25.313 1.00 67.94 121 ARG A N 1
ATOM 986 C CA . ARG A 1 121 ? -16.425 -15.701 -25.214 1.00 67.94 121 ARG A CA 1
ATOM 987 C C . ARG A 1 121 ? -14.989 -15.739 -24.691 1.00 67.94 121 ARG A C 1
ATOM 989 O O . ARG A 1 121 ? -14.406 -14.692 -24.431 1.00 67.94 121 ARG A O 1
ATOM 996 N N . ASP A 1 122 ? -14.430 -16.932 -24.534 1.00 72.81 122 ASP A N 1
ATOM 997 C CA . ASP A 1 122 ? -13.126 -17.109 -23.916 1.00 72.81 122 ASP A CA 1
ATOM 998 C C . ASP A 1 122 ? -12.033 -16.612 -24.861 1.00 72.81 122 ASP A C 1
ATOM 1000 O O . ASP A 1 122 ? -11.702 -17.241 -25.867 1.00 72.81 122 ASP A O 1
ATOM 1004 N N . THR A 1 123 ? -11.467 -15.456 -24.531 1.00 74.06 123 THR A N 1
ATOM 1005 C CA . THR A 1 123 ? -10.266 -14.931 -25.175 1.00 74.06 123 THR A CA 1
ATOM 1006 C C . THR A 1 123 ? -9.077 -15.166 -24.260 1.00 74.06 123 THR A C 1
ATOM 1008 O O . THR A 1 123 ? -9.098 -14.774 -23.094 1.00 74.06 123 THR A O 1
ATOM 1011 N N . GLN A 1 124 ? -8.015 -15.773 -24.783 1.00 79.19 124 GLN A N 1
ATOM 1012 C CA . GLN A 1 124 ? -6.762 -15.884 -24.047 1.00 79.19 124 GLN A CA 1
ATOM 1013 C C . GLN A 1 124 ? -6.060 -14.523 -24.030 1.00 79.19 124 GLN A C 1
ATOM 1015 O O . GLN A 1 124 ? -5.691 -13.992 -25.078 1.00 79.19 124 GLN A O 1
ATOM 1020 N N . THR A 1 125 ? -5.851 -13.962 -22.839 1.00 81.19 125 THR A N 1
ATOM 1021 C CA . THR A 1 125 ? -5.026 -12.762 -22.669 1.00 81.19 125 THR A CA 1
ATOM 1022 C C . THR A 1 125 ? -3.559 -13.150 -22.831 1.00 81.19 125 THR A C 1
ATOM 1024 O O . THR A 1 125 ? -2.950 -13.709 -21.920 1.00 81.19 125 THR A O 1
ATOM 1027 N N . ILE A 1 126 ? -2.986 -12.885 -24.006 1.00 86.69 126 ILE A N 1
ATOM 1028 C CA . ILE A 1 126 ? -1.586 -13.197 -24.322 1.00 86.69 126 ILE A CA 1
ATOM 1029 C C . ILE A 1 126 ? -0.755 -11.912 -24.289 1.00 86.69 126 ILE A C 1
ATOM 1031 O O . ILE A 1 126 ? -1.152 -10.883 -24.832 1.00 86.69 126 ILE A O 1
ATOM 1035 N N . GLN A 1 127 ? 0.445 -11.980 -23.707 1.00 84.81 127 GLN A N 1
ATOM 1036 C CA . GLN A 1 127 ? 1.455 -10.932 -23.863 1.00 84.81 127 GLN A CA 1
ATOM 1037 C C . GLN A 1 127 ? 2.216 -11.130 -25.181 1.00 84.81 127 GLN A C 1
ATOM 1039 O O . GLN A 1 127 ? 3.244 -11.808 -25.227 1.00 84.81 127 GLN A O 1
ATOM 1044 N N . SER A 1 128 ? 1.720 -10.544 -26.269 1.00 89.75 128 SER A N 1
ATOM 1045 C CA . SER A 1 128 ? 2.433 -10.534 -27.550 1.00 89.75 128 SER A CA 1
ATOM 1046 C C . SER A 1 128 ? 3.569 -9.508 -27.542 1.00 89.75 128 SER A C 1
ATOM 1048 O O . SER A 1 128 ? 3.402 -8.386 -27.066 1.00 89.75 128 SER A O 1
ATOM 1050 N N . ARG A 1 129 ? 4.721 -9.861 -28.121 1.00 89.00 129 ARG A N 1
ATOM 1051 C CA . ARG A 1 129 ? 5.818 -8.921 -28.397 1.00 89.00 129 ARG A CA 1
ATOM 1052 C C . ARG A 1 129 ? 6.178 -8.979 -29.872 1.00 89.00 129 ARG A C 1
ATOM 1054 O O . ARG A 1 129 ? 6.302 -10.064 -30.432 1.00 89.00 129 ARG A O 1
ATOM 1061 N N . HIS A 1 130 ? 6.405 -7.820 -30.477 1.00 90.81 130 HIS A N 1
ATOM 1062 C CA . HIS A 1 130 ? 6.916 -7.754 -31.840 1.00 90.81 130 HIS A CA 1
ATOM 1063 C C . HIS A 1 130 ? 8.390 -8.167 -31.865 1.00 90.81 130 HIS A C 1
ATOM 1065 O O . HIS A 1 130 ? 9.202 -7.676 -31.078 1.00 90.81 130 HIS A O 1
ATOM 1071 N N . ARG A 1 131 ? 8.732 -9.076 -32.776 1.00 89.75 131 ARG A N 1
ATOM 1072 C CA . ARG A 1 131 ? 10.113 -9.428 -33.110 1.00 89.75 131 ARG A CA 1
ATOM 1073 C C . ARG A 1 131 ? 10.330 -9.129 -34.581 1.00 89.75 131 ARG A C 1
ATOM 1075 O O . ARG A 1 131 ? 9.583 -9.620 -35.420 1.00 89.75 131 ARG A O 1
ATOM 1082 N N . VAL A 1 132 ? 11.335 -8.314 -34.871 1.00 92.81 132 VAL A N 1
ATOM 1083 C CA . VAL A 1 132 ? 11.734 -7.990 -36.241 1.00 92.81 132 VAL A CA 1
ATOM 1084 C C . VAL A 1 132 ? 12.846 -8.948 -36.654 1.00 92.81 132 VAL A C 1
ATOM 1086 O O . VAL A 1 132 ? 13.744 -9.232 -35.861 1.00 92.81 132 VAL A O 1
ATOM 1089 N N . ILE A 1 133 ? 12.771 -9.448 -37.884 1.00 92.75 133 ILE A N 1
ATOM 1090 C CA . ILE A 1 133 ? 13.816 -10.252 -38.519 1.00 92.75 133 ILE A CA 1
ATOM 1091 C C . ILE A 1 133 ? 14.402 -9.402 -39.644 1.00 92.75 133 ILE A C 1
ATOM 1093 O O . ILE A 1 133 ? 13.655 -8.796 -40.409 1.00 92.75 133 ILE A O 1
ATOM 1097 N N . GLN A 1 134 ? 15.727 -9.347 -39.732 1.00 93.12 134 GLN A N 1
ATOM 1098 C CA . GLN A 1 134 ? 16.432 -8.625 -40.785 1.00 93.12 134 GLN A CA 1
ATOM 1099 C C . GLN A 1 134 ? 16.906 -9.613 -41.858 1.00 93.12 134 GLN A C 1
ATOM 1101 O O . GLN A 1 134 ? 17.573 -10.596 -41.537 1.00 93.12 134 GLN A O 1
ATOM 1106 N N . THR A 1 135 ? 16.558 -9.357 -43.120 1.00 92.19 135 THR A N 1
ATOM 1107 C CA . THR A 1 135 ? 17.072 -10.089 -44.289 1.00 92.19 135 THR A CA 1
ATOM 1108 C C . THR A 1 135 ? 18.354 -9.441 -44.819 1.00 92.19 135 THR A C 1
ATOM 1110 O O . THR A 1 135 ? 18.678 -8.302 -44.477 1.00 92.19 135 THR A O 1
ATOM 1113 N N . THR A 1 136 ? 19.106 -10.163 -45.650 1.00 93.25 136 THR A N 1
ATOM 1114 C CA . THR A 1 136 ? 20.294 -9.631 -46.331 1.00 93.25 136 THR A CA 1
ATOM 1115 C C . THR A 1 136 ? 19.898 -8.580 -47.367 1.00 93.25 136 THR A C 1
ATOM 1117 O O . THR A 1 136 ? 18.973 -8.811 -48.142 1.00 93.25 136 THR A O 1
ATOM 1120 N N . ASN A 1 137 ? 20.620 -7.459 -47.403 1.00 91.94 137 ASN A N 1
ATOM 1121 C CA . ASN A 1 137 ? 20.478 -6.431 -48.435 1.00 91.94 137 ASN A CA 1
ATOM 1122 C C . ASN A 1 137 ? 21.724 -6.438 -49.324 1.00 91.94 137 ASN A C 1
ATOM 1124 O O . ASN A 1 137 ? 22.842 -6.454 -48.808 1.00 91.94 137 ASN A O 1
ATOM 1128 N N . GLU A 1 138 ? 21.528 -6.412 -50.641 1.00 93.12 138 GLU A N 1
ATOM 1129 C CA . GLU A 1 138 ? 22.610 -6.383 -51.627 1.00 93.12 138 GLU A CA 1
ATOM 1130 C C . GLU A 1 138 ? 22.884 -4.946 -52.086 1.00 93.12 138 GLU A C 1
ATOM 1132 O O . GLU A 1 138 ? 21.963 -4.149 -52.269 1.00 93.12 138 GLU A O 1
ATOM 1137 N N . GLN A 1 139 ? 24.162 -4.611 -52.269 1.00 92.00 139 GLN A N 1
ATOM 1138 C CA . GLN A 1 139 ? 24.606 -3.333 -52.817 1.00 92.00 139 GLN A CA 1
ATOM 1139 C C . GLN A 1 139 ? 25.770 -3.587 -53.780 1.00 92.00 139 GLN A C 1
ATOM 1141 O O . GLN A 1 139 ? 26.687 -4.343 -53.460 1.00 92.00 139 GLN A O 1
ATOM 1146 N N . SER A 1 140 ? 25.740 -2.948 -54.951 1.00 89.00 140 SER A N 1
ATOM 1147 C CA . SER A 1 140 ? 26.780 -3.053 -55.978 1.00 89.00 140 SER A CA 1
ATOM 1148 C C . SER A 1 140 ? 27.381 -1.686 -56.287 1.00 89.00 140 SER A C 1
ATOM 1150 O O . SER A 1 140 ? 26.645 -0.711 -56.433 1.00 89.00 140 SER A O 1
ATOM 1152 N N . THR A 1 141 ? 28.700 -1.634 -56.459 1.00 88.44 141 THR A N 1
ATOM 1153 C CA . THR A 1 141 ? 29.432 -0.424 -56.858 1.00 88.44 141 THR A CA 1
ATOM 1154 C C . THR A 1 141 ? 30.221 -0.712 -58.130 1.00 88.44 141 THR A C 1
ATOM 1156 O O . THR A 1 141 ? 30.902 -1.734 -58.209 1.00 88.44 141 THR A O 1
ATOM 1159 N N . GLN A 1 142 ? 30.155 0.189 -59.113 1.00 86.88 142 GLN A N 1
ATOM 1160 C CA . GLN A 1 142 ? 30.912 0.088 -60.360 1.00 86.88 142 GLN A CA 1
ATOM 1161 C C . GLN A 1 142 ? 31.943 1.221 -60.457 1.00 86.88 142 GLN A C 1
ATOM 1163 O O . GLN A 1 142 ? 31.607 2.386 -60.271 1.00 86.88 142 GLN A O 1
ATOM 1168 N N . MET A 1 143 ? 33.202 0.883 -60.752 1.00 88.62 143 MET A N 1
ATOM 1169 C CA . MET A 1 143 ? 34.285 1.863 -60.910 1.00 88.62 143 MET A CA 1
ATOM 1170 C C . MET A 1 143 ? 34.238 2.519 -62.294 1.00 88.62 143 MET A C 1
ATOM 1172 O O . MET A 1 143 ? 34.069 1.828 -63.299 1.00 88.62 143 MET A O 1
ATOM 1176 N N . SER A 1 144 ? 34.460 3.835 -62.362 1.00 87.38 144 SER A N 1
ATOM 1177 C CA . SER A 1 144 ? 34.569 4.569 -63.628 1.00 87.38 144 SER A CA 1
ATOM 1178 C C . SER A 1 144 ? 35.810 4.149 -64.418 1.00 87.38 144 SER A C 1
ATOM 1180 O O . SER A 1 144 ? 36.925 4.204 -63.894 1.00 87.38 144 SER A O 1
ATOM 1182 N N . LYS A 1 145 ? 35.635 3.779 -65.693 1.00 89.00 145 LYS A N 1
ATOM 1183 C CA . LYS A 1 145 ? 36.722 3.438 -66.620 1.00 89.00 145 LYS A CA 1
ATOM 1184 C C . LYS A 1 145 ? 36.562 4.230 -67.924 1.00 89.00 145 LYS A C 1
ATOM 1186 O O . LYS A 1 145 ? 35.438 4.331 -68.416 1.00 89.00 145 LYS A O 1
ATOM 1191 N N . PRO A 1 146 ? 37.654 4.738 -68.526 1.00 87.19 146 PRO A N 1
ATOM 1192 C CA . PRO A 1 146 ? 37.590 5.355 -69.848 1.00 87.19 146 PRO A CA 1
ATOM 1193 C C . PRO A 1 146 ? 36.935 4.416 -70.874 1.00 87.19 146 PRO A C 1
ATOM 1195 O O . PRO A 1 146 ? 37.317 3.250 -70.976 1.00 87.19 146 PRO A O 1
ATOM 1198 N N . GLY A 1 147 ? 35.940 4.920 -71.610 1.00 87.75 147 GLY A N 1
ATOM 1199 C CA . GLY A 1 147 ? 35.166 4.149 -72.592 1.00 87.75 147 GLY A CA 1
ATOM 1200 C C . GLY A 1 147 ? 33.893 3.478 -72.056 1.00 87.75 147 GLY A C 1
ATOM 1201 O O . GLY A 1 147 ? 33.194 2.837 -72.835 1.00 87.75 147 GLY A O 1
ATOM 1202 N N . TYR A 1 148 ? 33.563 3.627 -70.768 1.00 84.25 148 TYR A N 1
ATOM 1203 C CA . TYR A 1 148 ? 32.316 3.123 -70.182 1.00 84.25 148 TYR A CA 1
ATOM 1204 C C . TYR A 1 148 ? 31.576 4.239 -69.433 1.00 84.25 148 TYR A C 1
ATOM 1206 O O . TYR A 1 148 ? 32.166 4.920 -68.593 1.00 84.25 148 TYR A O 1
ATOM 1214 N N . TYR A 1 149 ? 30.290 4.431 -69.737 1.00 84.56 149 TYR A N 1
ATOM 1215 C CA . TYR A 1 149 ? 29.460 5.450 -69.092 1.00 84.56 149 TYR A CA 1
ATOM 1216 C C . TYR A 1 149 ? 28.831 4.913 -67.801 1.00 84.56 149 TYR A C 1
ATOM 1218 O O . TYR A 1 149 ? 28.210 3.852 -67.799 1.00 84.56 149 TYR A O 1
ATOM 1226 N N . ILE A 1 150 ? 28.973 5.671 -66.712 1.00 87.31 150 ILE A N 1
ATOM 1227 C CA . ILE A 1 150 ? 28.316 5.429 -65.423 1.00 87.31 150 ILE A CA 1
ATOM 1228 C C . ILE A 1 150 ? 27.573 6.709 -65.058 1.00 87.31 150 ILE A C 1
ATOM 1230 O O . ILE A 1 150 ? 28.174 7.782 -65.067 1.00 87.31 150 ILE A O 1
ATOM 1234 N N . SER A 1 151 ? 26.278 6.597 -64.754 1.00 86.31 151 SER A N 1
ATOM 1235 C CA . SER A 1 151 ? 25.489 7.745 -64.300 1.00 86.31 151 SER A CA 1
ATOM 1236 C C . SER A 1 151 ? 25.866 8.110 -62.866 1.00 86.31 151 SER A C 1
ATOM 1238 O O . SER A 1 151 ? 25.826 7.259 -61.980 1.00 86.31 151 SER A O 1
ATOM 1240 N N . THR A 1 152 ? 26.204 9.381 -62.655 1.00 87.75 152 THR A N 1
ATOM 1241 C CA . THR A 1 152 ? 26.506 9.979 -61.344 1.00 87.75 152 THR A CA 1
ATOM 1242 C C . THR A 1 152 ? 25.382 10.904 -60.861 1.00 87.75 152 THR A C 1
ATOM 1244 O O . THR A 1 152 ? 25.582 11.706 -59.955 1.00 87.75 152 THR A O 1
ATOM 1247 N N . GLU A 1 153 ? 24.202 10.862 -61.491 1.00 88.44 153 GLU A N 1
ATOM 1248 C CA . GLU A 1 153 ? 23.111 11.824 -61.246 1.00 88.44 153 GLU A CA 1
ATOM 1249 C C . GLU A 1 153 ? 22.564 11.768 -59.812 1.00 88.44 153 GLU A C 1
ATOM 1251 O O . GLU A 1 153 ? 22.199 12.797 -59.247 1.00 88.44 153 GLU A O 1
ATOM 1256 N N . ASN A 1 154 ? 22.547 10.576 -59.209 1.00 90.81 154 ASN A N 1
ATOM 1257 C CA . ASN A 1 154 ? 22.074 10.354 -57.839 1.00 90.81 154 ASN A CA 1
ATOM 1258 C C . ASN A 1 154 ? 23.210 10.335 -56.801 1.00 90.81 154 ASN A C 1
ATOM 1260 O O . ASN A 1 154 ? 22.960 10.074 -55.619 1.00 90.81 154 ASN A O 1
ATOM 1264 N N . ASP A 1 155 ? 24.453 10.582 -57.222 1.00 91.19 155 ASP A N 1
ATOM 1265 C CA . ASP A 1 155 ? 25.604 10.540 -56.328 1.00 91.19 155 ASP A CA 1
ATOM 1266 C C . ASP A 1 155 ? 25.677 11.794 -55.455 1.00 91.19 155 ASP A C 1
ATOM 1268 O O . ASP A 1 155 ? 25.301 12.902 -55.842 1.00 91.19 155 ASP A O 1
ATOM 1272 N N . ARG A 1 156 ? 26.211 11.626 -54.242 1.00 93.00 156 ARG A N 1
ATOM 1273 C CA . ARG A 1 156 ? 26.379 12.718 -53.282 1.00 93.00 156 ARG A CA 1
ATOM 1274 C C . ARG A 1 156 ? 27.840 12.888 -52.899 1.00 93.00 156 ARG A C 1
ATOM 1276 O O . ARG A 1 156 ? 28.442 11.995 -52.308 1.00 93.00 156 ARG A O 1
ATOM 1283 N N . LEU A 1 157 ? 28.374 14.085 -53.130 1.00 92.56 157 LEU A N 1
ATOM 1284 C CA . LEU A 1 157 ? 29.682 14.481 -52.613 1.00 92.56 157 LEU A CA 1
ATOM 1285 C C . LEU A 1 157 ? 29.578 14.805 -51.117 1.00 92.56 157 LEU A C 1
ATOM 1287 O O . LEU A 1 157 ? 28.732 15.594 -50.687 1.00 92.56 157 LEU A O 1
ATOM 1291 N N . LEU A 1 158 ? 30.435 14.176 -50.314 1.00 93.81 158 LEU A N 1
ATOM 1292 C CA . LEU A 1 158 ? 30.483 14.347 -48.864 1.00 93.81 158 LEU A CA 1
ATOM 1293 C C . LEU A 1 158 ? 31.876 14.804 -48.433 1.00 93.81 158 LEU A C 1
ATOM 1295 O O . LEU A 1 158 ? 32.878 14.199 -48.802 1.00 93.81 158 LEU A O 1
ATOM 1299 N N . THR A 1 159 ? 31.935 15.837 -47.594 1.00 95.31 159 THR A N 1
ATOM 1300 C CA . THR A 1 159 ? 33.178 16.263 -46.940 1.00 95.31 159 THR A CA 1
ATOM 1301 C C . THR A 1 159 ? 33.423 15.396 -45.701 1.00 95.31 159 THR A C 1
ATOM 1303 O O . THR A 1 159 ? 32.512 15.268 -44.870 1.00 95.31 159 THR A O 1
ATOM 1306 N N . PRO A 1 160 ? 34.616 14.795 -45.533 1.00 93.94 160 PRO A N 1
ATOM 1307 C CA . PRO A 1 160 ? 34.898 13.953 -44.379 1.00 93.94 160 PRO A CA 1
ATOM 1308 C C . PRO A 1 160 ? 34.844 14.772 -43.086 1.00 93.94 160 PRO A C 1
ATOM 1310 O O . PRO A 1 160 ? 35.365 15.884 -42.999 1.00 93.94 160 PRO A O 1
ATOM 1313 N N . LYS A 1 161 ? 34.207 14.203 -42.063 1.00 94.38 161 LYS A N 1
ATOM 1314 C CA . LYS A 1 161 ? 34.231 14.735 -40.694 1.00 94.38 161 LYS A CA 1
ATOM 1315 C C . LYS A 1 161 ? 35.380 14.100 -39.911 1.00 94.38 161 LYS A C 1
ATOM 1317 O O . LYS A 1 161 ? 35.974 13.121 -40.360 1.00 94.38 161 LYS A O 1
ATOM 1322 N N . ARG A 1 162 ? 35.664 14.631 -38.714 1.00 95.50 162 ARG A N 1
ATOM 1323 C CA . ARG A 1 162 ? 36.625 14.021 -37.784 1.00 95.50 162 ARG A CA 1
ATOM 1324 C C . ARG A 1 162 ? 36.253 12.555 -37.552 1.00 95.50 162 ARG A C 1
ATOM 1326 O O . ARG A 1 162 ? 35.149 12.261 -37.094 1.00 95.50 162 ARG A O 1
ATOM 1333 N N . TYR A 1 163 ? 37.185 11.662 -37.865 1.00 94.25 163 TYR A N 1
ATOM 1334 C CA . TYR A 1 163 ? 37.062 10.248 -37.548 1.00 94.25 163 TYR A CA 1
ATOM 1335 C C . TYR A 1 163 ? 37.170 10.054 -36.034 1.00 94.25 163 TYR A C 1
ATOM 1337 O O . TYR A 1 163 ? 38.031 10.657 -35.395 1.00 94.25 163 TYR A O 1
ATOM 1345 N N . GLN A 1 164 ? 36.289 9.230 -35.473 1.00 95.38 164 GLN A N 1
ATOM 1346 C CA . GLN A 1 164 ? 36.338 8.850 -34.068 1.00 95.38 164 GLN A CA 1
ATOM 1347 C C . GLN A 1 164 ? 36.989 7.475 -33.959 1.00 95.38 164 GLN A C 1
ATOM 1349 O O . GLN A 1 164 ? 36.493 6.509 -34.547 1.00 95.38 164 GLN A O 1
ATOM 1354 N N . THR A 1 165 ? 38.081 7.377 -33.203 1.00 97.00 165 THR A N 1
ATOM 1355 C CA . THR A 1 165 ? 38.739 6.082 -32.992 1.00 97.00 165 THR A CA 1
ATOM 1356 C C . THR A 1 165 ? 37.882 5.178 -32.103 1.00 97.00 165 THR A C 1
ATOM 1358 O O . THR A 1 165 ? 37.002 5.629 -31.360 1.00 97.00 165 THR A O 1
ATOM 1361 N N . ALA A 1 166 ? 38.122 3.867 -32.177 1.00 96.19 166 ALA A N 1
ATOM 1362 C CA . ALA A 1 166 ? 37.398 2.900 -31.356 1.00 96.19 166 ALA A CA 1
ATOM 1363 C C . ALA A 1 166 ? 37.582 3.173 -29.850 1.00 96.19 166 ALA A C 1
ATOM 1365 O O . ALA A 1 166 ? 36.614 3.094 -29.092 1.00 96.19 166 ALA A O 1
ATOM 1366 N N . GLU A 1 167 ? 38.793 3.561 -29.442 1.00 97.06 167 GLU A N 1
ATOM 1367 C CA . GLU A 1 167 ? 39.146 3.908 -28.061 1.00 97.06 167 GLU A CA 1
ATOM 1368 C C . GLU A 1 167 ? 38.412 5.168 -27.586 1.00 97.06 167 GLU A C 1
ATOM 1370 O O . GLU A 1 167 ? 37.717 5.119 -26.570 1.00 97.06 167 GLU A O 1
ATOM 1375 N N . GLU A 1 168 ? 38.444 6.259 -28.366 1.00 96.75 168 GLU A N 1
ATOM 1376 C CA . GLU A 1 168 ? 37.702 7.492 -28.059 1.00 96.75 168 GLU A CA 1
ATOM 1377 C C . GLU A 1 168 ? 36.199 7.210 -27.889 1.00 96.75 168 GLU A C 1
ATOM 1379 O O . GLU A 1 168 ? 35.542 7.733 -26.983 1.00 96.75 168 GLU A O 1
ATOM 1384 N N . ARG A 1 169 ? 35.624 6.362 -28.753 1.00 96.75 169 ARG A N 1
ATOM 1385 C CA . ARG A 1 169 ? 34.214 5.962 -28.651 1.00 96.75 169 ARG A CA 1
ATOM 1386 C C . ARG A 1 169 ? 33.947 5.152 -27.386 1.00 96.75 169 ARG A C 1
ATOM 1388 O O . ARG A 1 169 ? 32.947 5.411 -26.711 1.00 96.75 169 ARG A O 1
ATOM 1395 N N . PHE A 1 170 ? 34.814 4.199 -27.057 1.00 97.75 170 PHE A N 1
ATOM 1396 C CA . PHE A 1 170 ? 34.675 3.372 -25.861 1.00 97.75 170 PHE A CA 1
ATOM 1397 C C . PHE A 1 170 ? 34.744 4.209 -24.580 1.00 97.75 170 PHE A C 1
ATOM 1399 O O . PHE A 1 170 ? 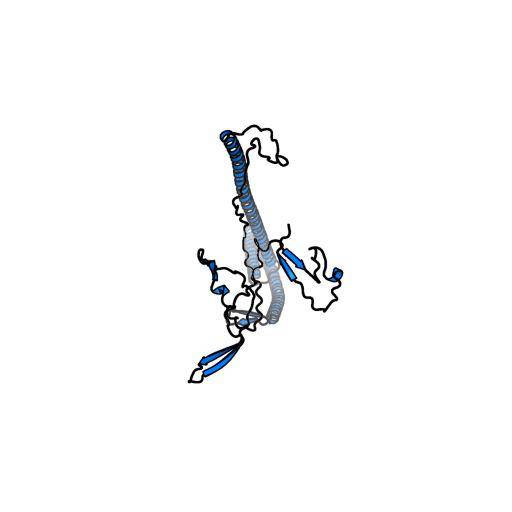33.903 4.046 -23.694 1.00 97.75 170 PHE A O 1
ATOM 1406 N N . GLU A 1 171 ? 35.663 5.172 -24.502 1.00 97.75 171 GLU A N 1
ATOM 1407 C CA . GLU A 1 171 ? 35.750 6.091 -23.365 1.00 97.75 171 GLU A CA 1
ATOM 1408 C C . GLU A 1 171 ? 34.477 6.919 -23.177 1.00 97.75 171 GLU A C 1
ATOM 1410 O O . GLU A 1 171 ? 34.001 7.084 -22.048 1.00 97.75 171 GLU A O 1
ATOM 1415 N N . ILE A 1 172 ? 33.904 7.437 -24.270 1.00 96.88 172 ILE A N 1
ATOM 1416 C CA . ILE A 1 172 ? 32.638 8.175 -24.211 1.00 96.88 172 ILE A CA 1
ATOM 1417 C C . ILE A 1 172 ? 31.531 7.260 -23.692 1.00 96.88 172 ILE A C 1
ATOM 1419 O O . ILE A 1 172 ? 30.808 7.651 -22.774 1.00 96.88 172 ILE A O 1
ATOM 1423 N N . LEU A 1 173 ? 31.413 6.044 -24.231 1.00 97.81 173 LEU A N 1
ATOM 1424 C CA . LEU A 1 173 ? 30.414 5.076 -23.776 1.00 97.81 173 LEU A CA 1
ATOM 1425 C C . LEU A 1 173 ? 30.584 4.747 -22.291 1.00 97.81 173 LEU A C 1
ATOM 1427 O O . LEU A 1 173 ? 29.593 4.759 -21.564 1.00 97.81 173 LEU A O 1
ATOM 1431 N N . ASN A 1 174 ? 31.814 4.546 -21.816 1.00 98.00 174 ASN A N 1
ATOM 1432 C CA . ASN A 1 174 ? 32.091 4.259 -20.410 1.00 98.00 174 ASN A CA 1
ATOM 1433 C C . ASN A 1 174 ? 31.699 5.440 -19.503 1.00 98.00 174 ASN A C 1
ATOM 1435 O O . ASN A 1 174 ? 30.955 5.274 -18.535 1.00 98.00 174 ASN A O 1
ATOM 1439 N N . LYS A 1 175 ? 32.083 6.670 -19.874 1.00 98.12 175 LYS A N 1
ATOM 1440 C CA . LYS A 1 175 ? 31.673 7.893 -19.158 1.00 98.12 175 LYS A CA 1
ATOM 1441 C C . LYS A 1 175 ? 30.146 8.015 -19.085 1.00 98.12 175 LYS A C 1
ATOM 1443 O O . LYS A 1 175 ? 29.602 8.339 -18.028 1.00 98.12 175 LYS A O 1
ATOM 1448 N N . LYS A 1 176 ? 29.430 7.729 -20.180 1.00 98.19 176 LYS A N 1
ATOM 1449 C CA . LYS A 1 176 ? 27.956 7.746 -20.201 1.00 98.19 176 LYS A CA 1
ATOM 1450 C C . LYS A 1 176 ? 27.347 6.607 -19.377 1.00 98.19 176 LYS A C 1
ATOM 1452 O O . LYS A 1 176 ? 26.385 6.851 -18.651 1.00 98.19 176 LYS A O 1
ATOM 1457 N N . ALA A 1 177 ? 27.920 5.408 -19.423 1.00 98.19 177 ALA A N 1
ATOM 1458 C CA . ALA A 1 177 ? 27.476 4.269 -18.626 1.00 98.19 177 ALA A CA 1
ATOM 1459 C C . ALA A 1 177 ? 27.587 4.556 -17.122 1.00 98.19 177 ALA A C 1
ATOM 1461 O O . ALA A 1 177 ? 26.620 4.332 -16.396 1.00 98.19 177 ALA A O 1
ATOM 1462 N N . ILE A 1 178 ? 28.698 5.144 -16.663 1.00 98.31 178 ILE A N 1
ATOM 1463 C CA . ILE A 1 178 ? 28.883 5.550 -15.259 1.00 98.31 178 ILE A CA 1
ATOM 1464 C C . ILE A 1 178 ? 27.805 6.555 -14.828 1.00 98.31 178 ILE A C 1
ATOM 1466 O O . ILE A 1 178 ? 27.249 6.440 -13.734 1.00 98.31 178 ILE A O 1
ATOM 1470 N N . ILE A 1 179 ? 27.467 7.520 -15.689 1.00 98.44 179 ILE A N 1
ATOM 1471 C CA . ILE A 1 179 ? 26.395 8.488 -15.418 1.00 98.44 179 ILE A CA 1
ATOM 1472 C C . ILE A 1 179 ? 25.054 7.764 -15.242 1.00 98.44 179 ILE A C 1
ATOM 1474 O O . ILE A 1 179 ? 24.382 7.967 -14.228 1.00 98.44 179 ILE A O 1
ATOM 1478 N N . ILE A 1 180 ? 24.686 6.887 -16.182 1.00 98.25 180 ILE A N 1
ATOM 1479 C CA . ILE A 1 180 ? 23.439 6.107 -16.113 1.00 98.25 180 ILE A CA 1
ATOM 1480 C C . ILE A 1 180 ? 23.406 5.270 -14.830 1.00 98.25 180 ILE A C 1
ATOM 1482 O O . ILE A 1 180 ? 22.429 5.323 -14.084 1.00 98.25 180 ILE A O 1
ATOM 1486 N N . GLN A 1 181 ? 24.494 4.562 -14.521 1.00 98.00 181 GLN A N 1
ATOM 1487 C CA . GLN A 1 181 ? 24.619 3.746 -13.312 1.00 98.00 181 GLN A CA 1
ATOM 1488 C C . GLN A 1 181 ? 24.465 4.581 -12.036 1.00 98.00 181 GLN A C 1
ATOM 1490 O O . GLN A 1 181 ? 23.759 4.165 -11.118 1.00 98.00 181 GLN A O 1
ATOM 1495 N N . LYS A 1 182 ? 25.072 5.773 -11.969 1.00 98.31 182 LYS A N 1
ATOM 1496 C CA . LYS A 1 182 ? 24.947 6.684 -10.820 1.00 98.31 182 LYS A CA 1
ATOM 1497 C C . LYS A 1 182 ? 23.493 7.098 -10.592 1.00 98.31 182 LYS A C 1
ATOM 1499 O O . LYS A 1 182 ? 23.007 7.031 -9.461 1.00 98.31 182 LYS A O 1
ATOM 1504 N N . TYR A 1 183 ? 22.788 7.499 -11.649 1.00 98.31 183 TYR A N 1
ATOM 1505 C CA . TYR A 1 183 ? 21.375 7.869 -11.543 1.00 98.31 183 TYR A CA 1
ATOM 1506 C C . TYR A 1 183 ? 20.488 6.672 -11.207 1.00 98.31 183 TYR A C 1
ATOM 1508 O O . TYR A 1 183 ? 19.591 6.808 -10.377 1.00 98.31 183 TYR A O 1
ATOM 1516 N N . PHE A 1 184 ? 20.771 5.502 -11.776 1.00 98.31 184 PHE A N 1
ATOM 1517 C CA . PHE A 1 184 ? 20.028 4.280 -11.491 1.00 98.31 184 PHE A CA 1
ATOM 1518 C C . PHE A 1 184 ? 20.187 3.836 -10.032 1.00 98.31 184 PHE A C 1
ATOM 1520 O O . PHE A 1 184 ? 19.191 3.581 -9.360 1.00 98.31 184 PHE A O 1
ATOM 1527 N N . ARG A 1 185 ? 21.414 3.851 -9.490 1.00 98.38 185 ARG A N 1
ATOM 1528 C CA . ARG A 1 185 ? 21.669 3.576 -8.063 1.00 98.38 185 ARG A CA 1
ATOM 1529 C C . ARG A 1 185 ? 20.932 4.563 -7.156 1.00 98.38 185 ARG A C 1
ATOM 1531 O O . ARG A 1 185 ? 20.317 4.151 -6.178 1.00 98.38 185 ARG A O 1
ATOM 1538 N N . ARG A 1 186 ? 20.934 5.858 -7.499 1.00 98.25 186 ARG A N 1
ATOM 1539 C CA . ARG A 1 186 ? 20.157 6.876 -6.770 1.00 98.25 186 ARG A CA 1
ATOM 1540 C C . ARG A 1 186 ? 18.654 6.596 -6.835 1.00 98.25 186 ARG A C 1
ATOM 1542 O O . ARG A 1 186 ? 17.965 6.787 -5.839 1.00 98.25 186 ARG A O 1
ATOM 1549 N N . TRP A 1 187 ? 18.142 6.205 -7.999 1.00 98.19 187 TRP A N 1
ATOM 1550 C CA . TRP A 1 187 ? 16.728 5.887 -8.184 1.00 98.19 187 TRP A CA 1
ATOM 1551 C C . TRP A 1 187 ? 16.309 4.666 -7.359 1.00 98.19 187 TRP A C 1
ATOM 1553 O O . TRP A 1 187 ? 15.298 4.749 -6.667 1.00 98.19 187 TRP A O 1
ATOM 1563 N N . LEU A 1 188 ? 17.115 3.598 -7.347 1.00 98.38 188 LEU A N 1
ATOM 1564 C CA . LEU A 1 188 ? 16.886 2.429 -6.493 1.00 98.38 188 LEU A CA 1
ATOM 1565 C C . LEU A 1 188 ? 16.831 2.821 -5.014 1.00 98.38 188 LEU A C 1
ATOM 1567 O O . LEU A 1 188 ? 15.826 2.568 -4.362 1.00 98.38 188 LEU A O 1
ATOM 1571 N N . ALA A 1 189 ? 17.839 3.551 -4.523 1.00 98.25 189 ALA A N 1
ATOM 1572 C CA . ALA A 1 189 ? 17.869 3.999 -3.130 1.00 98.25 189 ALA A CA 1
ATOM 1573 C C . ALA A 1 189 ? 16.645 4.857 -2.763 1.00 98.25 189 ALA A C 1
ATOM 1575 O O . ALA A 1 189 ? 16.071 4.702 -1.690 1.00 98.25 189 ALA A O 1
ATOM 1576 N N . LYS A 1 190 ? 16.203 5.748 -3.662 1.00 97.88 190 LYS A N 1
ATOM 1577 C CA . LYS A 1 190 ? 14.975 6.531 -3.457 1.00 97.88 190 LYS A CA 1
ATOM 1578 C C . LYS A 1 190 ? 13.729 5.653 -3.402 1.00 97.88 190 LYS A C 1
ATOM 1580 O O . LYS A 1 190 ? 12.861 5.907 -2.576 1.00 97.88 190 LYS A O 1
ATOM 1585 N N . ARG A 1 191 ? 13.627 4.660 -4.287 1.00 98.06 191 ARG A N 1
ATOM 1586 C CA . ARG A 1 191 ? 12.502 3.723 -4.305 1.00 98.06 191 ARG A CA 1
ATOM 1587 C C . ARG A 1 191 ? 12.427 2.963 -2.985 1.00 98.06 191 ARG A C 1
ATOM 1589 O O . ARG A 1 191 ? 11.366 2.940 -2.377 1.00 98.06 191 ARG A O 1
ATOM 1596 N N . ASP A 1 192 ? 13.553 2.444 -2.510 1.00 97.94 192 ASP A N 1
ATOM 1597 C CA . ASP A 1 192 ? 13.611 1.684 -1.261 1.00 97.94 192 ASP A CA 1
ATOM 1598 C C . ASP A 1 192 ? 13.243 2.574 -0.058 1.00 97.94 192 ASP A C 1
ATOM 1600 O O . ASP A 1 192 ? 12.381 2.216 0.744 1.00 97.94 192 ASP A O 1
ATOM 1604 N N . VAL A 1 193 ? 13.783 3.796 0.020 1.00 98.31 193 VAL A N 1
ATOM 1605 C CA . VAL A 1 193 ? 13.403 4.770 1.063 1.00 98.31 193 VAL A CA 1
ATOM 1606 C C . VAL A 1 193 ? 11.914 5.122 1.008 1.00 98.31 193 VAL A C 1
ATOM 1608 O O . VAL A 1 193 ? 11.283 5.235 2.056 1.00 98.31 193 VAL A O 1
ATOM 1611 N N . ASN A 1 194 ? 11.331 5.268 -0.184 1.00 97.88 194 ASN A N 1
ATOM 1612 C CA . ASN A 1 194 ? 9.898 5.528 -0.321 1.00 97.88 194 ASN A CA 1
ATOM 1613 C C . ASN A 1 194 ? 9.065 4.353 0.204 1.00 97.88 194 ASN A C 1
ATOM 1615 O O . ASN A 1 194 ? 8.146 4.584 0.982 1.00 97.88 194 ASN A O 1
ATOM 1619 N N . THR A 1 195 ? 9.433 3.109 -0.124 1.00 98.00 195 THR A N 1
ATOM 1620 C CA . THR A 1 195 ? 8.730 1.927 0.409 1.00 98.00 195 THR A CA 1
ATOM 1621 C C . THR A 1 195 ? 8.810 1.845 1.935 1.00 98.00 195 THR A C 1
ATOM 1623 O O . THR A 1 195 ? 7.810 1.575 2.596 1.00 98.00 195 THR A O 1
ATOM 1626 N N . LEU A 1 196 ? 9.971 2.160 2.524 1.00 97.88 196 LEU A N 1
ATOM 1627 C CA . LEU A 1 196 ? 10.134 2.210 3.979 1.00 97.88 196 LEU A CA 1
ATOM 1628 C C . LEU A 1 196 ? 9.308 3.337 4.608 1.00 97.88 196 LEU A C 1
ATOM 1630 O O . LEU A 1 196 ? 8.731 3.155 5.679 1.00 97.88 196 LEU A O 1
ATOM 1634 N N . ARG A 1 197 ? 9.229 4.496 3.948 1.00 98.06 197 ARG A N 1
ATOM 1635 C CA . ARG A 1 197 ? 8.425 5.633 4.405 1.00 98.06 197 ARG A CA 1
ATOM 1636 C C . ARG A 1 197 ? 6.935 5.304 4.400 1.00 98.06 197 ARG A C 1
ATOM 1638 O O . ARG A 1 197 ? 6.259 5.637 5.368 1.00 98.06 197 ARG A O 1
ATOM 1645 N N . GLU A 1 198 ? 6.444 4.648 3.354 1.00 97.88 198 GLU A N 1
ATOM 1646 C CA . GLU A 1 198 ? 5.053 4.190 3.260 1.00 97.88 198 GLU A CA 1
ATOM 1647 C C . GLU A 1 198 ? 4.735 3.177 4.365 1.00 97.88 198 GLU A C 1
ATOM 1649 O O . GLU A 1 198 ? 3.767 3.360 5.100 1.00 97.88 198 GLU A O 1
ATOM 1654 N N . ALA A 1 199 ? 5.594 2.172 4.564 1.00 97.62 199 ALA A N 1
ATOM 1655 C CA . ALA A 1 199 ? 5.428 1.191 5.638 1.00 97.62 199 ALA A CA 1
ATOM 1656 C C . ALA A 1 199 ? 5.437 1.845 7.033 1.00 97.62 199 ALA A C 1
ATOM 1658 O O . ALA A 1 199 ? 4.627 1.511 7.898 1.00 97.62 199 ALA A O 1
ATOM 1659 N N . PHE A 1 200 ? 6.326 2.817 7.253 1.00 98.19 200 PHE A N 1
ATOM 1660 C CA . PHE A 1 200 ? 6.382 3.576 8.500 1.00 98.19 200 PHE A CA 1
ATOM 1661 C C . PHE A 1 200 ? 5.117 4.416 8.726 1.00 98.19 200 PHE A C 1
ATOM 1663 O O . PHE A 1 200 ? 4.580 4.433 9.833 1.00 98.19 200 PHE A O 1
ATOM 1670 N N . GLN A 1 201 ? 4.608 5.080 7.685 1.00 97.62 201 GLN A N 1
ATOM 1671 C CA . GLN A 1 201 ? 3.364 5.849 7.759 1.00 97.62 201 GLN A CA 1
ATOM 1672 C C . GLN A 1 201 ? 2.159 4.958 8.065 1.00 97.62 201 GLN A C 1
ATOM 1674 O O . GLN A 1 201 ? 1.375 5.299 8.948 1.00 97.62 201 GLN A O 1
ATOM 1679 N N . GLN A 1 202 ? 2.049 3.804 7.402 1.00 97.25 202 GLN A N 1
ATOM 1680 C CA . GLN A 1 202 ? 0.997 2.821 7.674 1.00 97.25 202 GLN A CA 1
ATOM 1681 C C . GLN A 1 202 ? 1.047 2.336 9.124 1.00 97.25 202 GLN A C 1
ATOM 1683 O O . GLN A 1 202 ? 0.016 2.263 9.788 1.00 97.25 202 GLN A O 1
ATOM 1688 N N . ARG A 1 203 ? 2.247 2.071 9.652 1.00 97.62 203 ARG A N 1
ATOM 1689 C CA . ARG A 1 203 ? 2.418 1.683 11.055 1.00 97.62 203 ARG A CA 1
ATOM 1690 C C . ARG A 1 203 ? 1.963 2.779 12.020 1.00 97.62 203 ARG A C 1
ATOM 1692 O O . ARG A 1 203 ? 1.249 2.476 12.968 1.00 97.62 203 ARG A O 1
ATOM 1699 N N . ILE A 1 204 ? 2.349 4.036 11.790 1.00 98.00 204 ILE A N 1
ATOM 1700 C CA . ILE A 1 204 ? 1.905 5.158 12.634 1.00 98.00 204 ILE A CA 1
ATOM 1701 C C . ILE A 1 204 ? 0.382 5.295 12.595 1.00 98.00 204 ILE A C 1
ATOM 1703 O O . ILE A 1 204 ? -0.236 5.471 13.642 1.00 98.00 204 ILE A O 1
ATOM 1707 N N . GLN A 1 205 ? -0.220 5.221 11.405 1.00 97.38 205 GLN A N 1
ATOM 1708 C CA . GLN A 1 205 ? -1.674 5.296 11.250 1.00 97.38 205 GLN A CA 1
ATOM 1709 C C . GLN A 1 205 ? -2.365 4.172 12.021 1.00 97.38 205 GLN A C 1
ATOM 1711 O O . GLN A 1 205 ? -3.257 4.449 12.816 1.00 97.38 205 GLN A O 1
ATOM 1716 N N . TYR A 1 206 ? -1.876 2.940 11.886 1.00 97.19 206 TYR A N 1
ATOM 1717 C CA . TYR A 1 206 ? -2.373 1.797 12.644 1.00 97.19 206 TYR A CA 1
ATOM 1718 C C . TYR A 1 206 ? -2.267 2.011 14.162 1.00 97.19 206 TYR A C 1
ATOM 1720 O O . TYR A 1 206 ? -3.239 1.812 14.884 1.00 97.19 206 TYR A O 1
ATOM 1728 N N . GLU A 1 207 ? -1.117 2.470 14.667 1.00 97.12 207 GLU A N 1
ATOM 1729 C CA . GLU A 1 207 ? -0.930 2.742 16.100 1.00 97.12 207 GLU A CA 1
ATOM 1730 C C . GLU A 1 207 ? -1.860 3.860 16.615 1.00 97.12 207 GLU A C 1
ATOM 1732 O O . GLU A 1 207 ? -2.327 3.798 17.755 1.00 97.12 207 GLU A O 1
ATOM 1737 N N . LEU A 1 208 ? -2.143 4.881 15.798 1.00 97.62 208 LEU A N 1
ATOM 1738 C CA . LEU A 1 208 ? -3.095 5.946 16.131 1.00 97.62 208 LEU A CA 1
ATOM 1739 C C . LEU A 1 208 ? -4.537 5.433 16.151 1.00 97.62 208 LEU A C 1
ATOM 1741 O O . LEU A 1 208 ? -5.265 5.721 17.101 1.00 97.62 208 LEU A O 1
ATOM 1745 N N . GLU A 1 209 ? -4.937 4.655 15.147 1.00 97.00 209 GLU A N 1
ATOM 1746 C CA . GLU A 1 209 ? -6.265 4.044 15.074 1.00 97.00 209 GLU A CA 1
ATOM 1747 C C . GLU A 1 209 ? -6.509 3.066 16.223 1.00 97.00 209 GLU A C 1
ATOM 1749 O O . GLU A 1 209 ? -7.588 3.067 16.807 1.00 97.00 209 GLU A O 1
ATOM 1754 N N . GLU A 1 210 ? -5.519 2.251 16.583 1.00 96.06 210 GLU A N 1
ATOM 1755 C CA . GLU A 1 210 ? -5.610 1.343 17.730 1.00 96.06 210 GLU A CA 1
ATOM 1756 C C . GLU A 1 210 ? -5.765 2.115 19.044 1.00 96.06 210 GLU A C 1
ATOM 1758 O O . GLU A 1 210 ? -6.603 1.767 19.876 1.00 96.06 210 GLU A O 1
ATOM 1763 N N . LYS A 1 211 ? -5.021 3.213 19.227 1.00 97.00 211 LYS A N 1
ATOM 1764 C CA . LYS A 1 211 ? -5.196 4.087 20.399 1.00 97.00 211 LYS A CA 1
ATOM 1765 C C . LYS A 1 211 ? -6.585 4.718 20.435 1.00 97.00 211 LYS A C 1
ATOM 1767 O O . LYS A 1 211 ? -7.187 4.756 21.505 1.00 97.00 211 LYS A O 1
ATOM 1772 N N . GLN A 1 212 ? -7.097 5.188 19.298 1.00 96.31 212 GLN A N 1
ATOM 1773 C CA . GLN A 1 212 ? -8.460 5.719 19.207 1.00 96.31 212 GLN A CA 1
ATOM 1774 C C . GLN A 1 212 ? -9.491 4.640 19.538 1.00 96.31 212 GLN A C 1
ATOM 1776 O O . GLN A 1 212 ? -10.324 4.861 20.409 1.00 96.31 212 GLN A O 1
ATOM 1781 N N . ARG A 1 213 ? -9.364 3.436 18.966 1.00 96.06 213 ARG A N 1
ATOM 1782 C CA . ARG A 1 213 ? -10.230 2.292 19.288 1.00 96.06 213 ARG A CA 1
ATOM 1783 C C . ARG A 1 213 ? -10.222 1.959 20.775 1.00 96.06 213 ARG A C 1
ATOM 1785 O O . ARG A 1 213 ? -11.285 1.746 21.346 1.00 96.06 213 ARG A O 1
ATOM 1792 N N . GLN A 1 214 ? -9.056 1.955 21.419 1.00 96.31 214 GLN A N 1
ATOM 1793 C CA . GLN A 1 214 ? -8.954 1.704 22.859 1.00 96.31 214 GLN A CA 1
ATOM 1794 C C . GLN A 1 214 ? -9.607 2.808 23.700 1.00 96.31 214 GLN A C 1
ATOM 1796 O O . GLN A 1 214 ? -10.220 2.511 24.728 1.00 96.31 214 GLN A O 1
ATOM 1801 N N . LEU A 1 215 ? -9.475 4.075 23.294 1.00 96.69 215 LEU A N 1
ATOM 1802 C CA . LEU A 1 215 ? -10.143 5.196 23.960 1.00 96.69 215 LEU A CA 1
ATOM 1803 C C . LEU A 1 215 ? -11.661 5.113 23.786 1.00 96.69 215 LEU A C 1
ATOM 1805 O O . LEU A 1 215 ? -12.377 5.200 24.780 1.00 96.69 215 LEU A O 1
ATOM 1809 N N . ASP A 1 216 ? -12.132 4.857 22.568 1.00 95.94 216 ASP A N 1
ATOM 1810 C CA . ASP A 1 216 ? -13.550 4.698 22.251 1.00 95.94 216 ASP A CA 1
ATOM 1811 C C . ASP A 1 216 ? -14.152 3.500 22.986 1.00 95.94 216 ASP A C 1
ATOM 1813 O O . ASP A 1 216 ? -15.244 3.594 23.540 1.00 95.94 216 ASP A O 1
ATOM 1817 N N . GLU A 1 217 ? -13.444 2.370 23.049 1.00 96.00 217 GLU A N 1
ATOM 1818 C CA . GLU A 1 217 ? -13.886 1.195 23.797 1.00 96.00 217 GLU A CA 1
ATOM 1819 C C . GLU A 1 217 ? -13.946 1.485 25.299 1.00 96.00 217 GLU A C 1
ATOM 1821 O O . GLU A 1 217 ? -14.935 1.147 25.952 1.00 96.00 217 GLU A O 1
ATOM 1826 N N . ARG A 1 218 ? -12.934 2.160 25.858 1.00 95.44 218 ARG A N 1
ATOM 1827 C CA . ARG A 1 218 ? -12.943 2.581 27.266 1.00 95.44 218 ARG A CA 1
ATOM 1828 C C . ARG A 1 218 ? -14.098 3.537 27.548 1.00 95.44 218 ARG A C 1
ATOM 1830 O O . ARG A 1 218 ? -14.766 3.383 28.566 1.00 95.44 218 ARG A O 1
ATOM 1837 N N . GLN A 1 219 ? -14.350 4.487 26.653 1.00 94.81 219 GLN A N 1
ATOM 1838 C CA . GLN A 1 219 ? -15.448 5.435 26.777 1.00 94.81 219 GLN A CA 1
ATOM 1839 C C . GLN A 1 219 ? -16.804 4.735 26.663 1.00 94.81 219 GLN A C 1
ATOM 1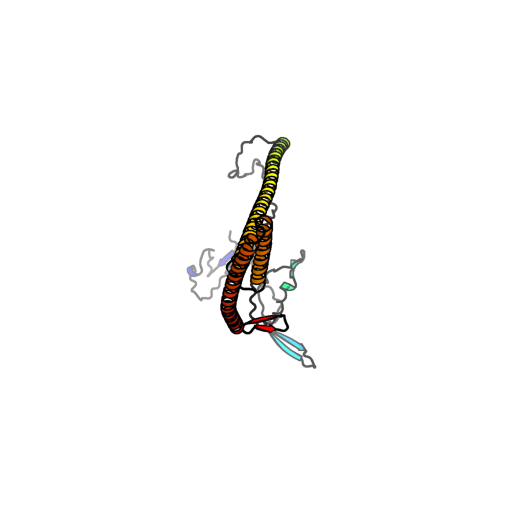841 O O . GLN A 1 219 ? -17.683 5.018 27.469 1.00 94.81 219 GLN A O 1
ATOM 1846 N N . ARG A 1 220 ? -16.965 3.774 25.745 1.00 94.56 220 ARG A N 1
ATOM 1847 C CA . ARG A 1 220 ? -18.176 2.943 25.638 1.00 94.56 220 ARG A CA 1
ATOM 1848 C C . ARG A 1 220 ? -18.403 2.101 26.885 1.00 94.56 220 ARG A C 1
ATOM 1850 O O . ARG A 1 220 ? -19.526 2.051 27.366 1.00 94.56 220 ARG A O 1
ATOM 1857 N N . ARG A 1 221 ? -17.356 1.473 27.432 1.00 93.62 221 ARG A N 1
ATOM 1858 C CA . ARG A 1 221 ? -17.442 0.726 28.700 1.00 93.62 221 ARG A CA 1
ATOM 1859 C C . ARG A 1 221 ? -17.850 1.647 29.848 1.00 93.62 221 ARG A C 1
ATOM 1861 O O . ARG A 1 221 ? -18.771 1.319 30.579 1.00 93.62 221 ARG A O 1
ATOM 1868 N N . TYR A 1 222 ? -17.229 2.822 29.950 1.00 93.50 222 TYR A N 1
ATOM 1869 C CA . TYR A 1 222 ? -17.576 3.822 30.959 1.00 93.50 222 TYR A CA 1
ATOM 1870 C C . TYR A 1 222 ? -19.023 4.317 30.822 1.00 93.50 222 TYR A C 1
ATOM 1872 O O . TYR A 1 222 ? -19.744 4.362 31.813 1.00 93.50 222 TYR A O 1
ATOM 1880 N N . GLN A 1 223 ? -19.466 4.644 29.605 1.00 93.94 223 GLN A N 1
ATOM 1881 C CA . GLN A 1 223 ? -20.848 5.045 29.325 1.00 93.94 223 GLN A CA 1
ATOM 1882 C C . GLN A 1 223 ? -21.831 3.926 29.663 1.00 93.94 223 GLN A C 1
ATOM 1884 O O . GLN A 1 223 ? -22.817 4.176 30.340 1.00 93.94 223 GLN A O 1
ATOM 1889 N N . HIS A 1 224 ? -21.527 2.689 29.275 1.00 90.62 224 HIS A N 1
ATOM 1890 C CA . HIS A 1 224 ? -22.342 1.529 29.613 1.00 90.62 224 HIS A CA 1
ATOM 1891 C C . HIS A 1 224 ? -22.433 1.325 31.131 1.00 90.62 224 HIS A C 1
ATOM 1893 O O . HIS A 1 224 ? -23.521 1.118 31.656 1.00 90.62 224 HIS A O 1
ATOM 1899 N N . ASP A 1 225 ? -21.324 1.438 31.864 1.00 89.94 225 ASP A N 1
ATOM 1900 C CA . ASP A 1 225 ? -21.326 1.325 33.325 1.00 89.94 225 ASP A CA 1
ATOM 1901 C C . ASP A 1 225 ? -22.096 2.471 34.003 1.00 89.94 225 ASP A C 1
ATOM 1903 O O . ASP A 1 225 ? -22.763 2.242 35.014 1.00 89.94 225 ASP A O 1
ATOM 1907 N N . LEU A 1 226 ? -22.042 3.690 33.454 1.00 89.75 226 LEU A N 1
ATOM 1908 C CA . LEU A 1 226 ? -22.885 4.803 33.901 1.00 89.75 226 LEU A CA 1
ATOM 1909 C C . LEU A 1 226 ? -24.366 4.529 33.631 1.00 89.75 226 LEU A C 1
ATOM 1911 O O . LEU A 1 226 ? -25.184 4.688 34.536 1.00 89.75 226 LEU A O 1
ATOM 1915 N N . ASP A 1 227 ? -24.709 4.070 32.430 1.00 89.00 227 ASP A N 1
ATOM 1916 C CA . ASP A 1 227 ? -26.085 3.754 32.051 1.00 89.00 227 ASP A CA 1
ATOM 1917 C C . ASP A 1 227 ? -26.665 2.647 32.930 1.00 89.00 227 ASP A C 1
ATOM 1919 O O . ASP A 1 227 ? -27.810 2.755 33.358 1.00 89.00 227 ASP A O 1
ATOM 1923 N N . ARG A 1 228 ? -25.869 1.632 33.289 1.00 89.88 228 ARG A N 1
ATOM 1924 C CA . ARG A 1 228 ? -26.280 0.576 34.232 1.00 89.88 228 ARG A CA 1
ATOM 1925 C C . ARG A 1 228 ? -26.609 1.112 35.625 1.00 89.88 228 ARG A C 1
ATOM 1927 O O . ARG A 1 228 ? -27.479 0.559 36.289 1.00 89.88 228 ARG A O 1
ATOM 1934 N N . ARG A 1 229 ? -25.924 2.171 36.076 1.00 85.25 229 ARG A N 1
ATOM 1935 C CA . ARG A 1 229 ? -26.182 2.818 37.377 1.00 85.25 229 ARG A CA 1
ATOM 1936 C C . ARG A 1 229 ? -27.396 3.740 37.334 1.00 85.25 229 ARG A C 1
ATOM 1938 O O . ARG A 1 229 ? -28.143 3.788 38.303 1.00 85.25 229 ARG A O 1
ATOM 1945 N N . LEU A 1 230 ? -27.571 4.476 36.237 1.00 87.19 230 LEU A N 1
ATOM 1946 C CA . LEU A 1 230 ? -28.677 5.422 36.064 1.00 87.19 230 LEU A CA 1
ATOM 1947 C C . LEU A 1 230 ? -29.992 4.721 35.697 1.00 87.19 230 LEU A C 1
ATOM 1949 O O . LEU A 1 230 ? -31.060 5.158 36.111 1.00 87.19 230 LEU A O 1
ATOM 1953 N N . HIS A 1 231 ? -29.915 3.630 34.934 1.00 89.31 231 HIS A N 1
ATOM 1954 C CA . HIS A 1 231 ? -31.057 2.906 34.380 1.00 89.31 231 HIS A CA 1
ATOM 1955 C C . HIS A 1 231 ? -30.876 1.383 34.547 1.00 89.31 231 HIS A C 1
ATOM 1957 O O . HIS A 1 231 ? -30.688 0.670 33.554 1.00 89.31 231 HIS A O 1
ATOM 1963 N N . PRO A 1 232 ? -30.937 0.848 35.780 1.00 93.81 232 PRO A N 1
ATOM 1964 C CA . PRO A 1 232 ? -30.773 -0.583 36.032 1.00 93.81 232 PRO A CA 1
ATOM 1965 C C . PRO A 1 232 ? -31.916 -1.382 35.390 1.00 93.81 232 PRO A C 1
ATOM 1967 O O . PRO A 1 232 ? -33.094 -1.088 35.604 1.00 93.81 232 PRO A O 1
ATOM 1970 N N . ARG A 1 233 ? -31.591 -2.401 34.584 1.00 90.00 233 ARG A N 1
ATOM 1971 C CA . ARG A 1 233 ? -32.603 -3.205 33.862 1.00 90.00 233 ARG A CA 1
ATOM 1972 C C . ARG A 1 233 ? -32.473 -4.695 34.109 1.00 90.00 233 ARG A C 1
ATOM 1974 O O . ARG A 1 233 ? -33.484 -5.400 34.139 1.00 90.00 233 ARG A O 1
ATOM 1981 N N . THR A 1 234 ? -31.249 -5.185 34.241 1.00 92.31 234 THR A N 1
ATOM 1982 C CA . THR A 1 234 ? -30.955 -6.598 34.479 1.00 92.31 234 THR A CA 1
ATOM 1983 C C . THR A 1 234 ? -30.794 -6.876 35.966 1.00 92.31 234 THR A C 1
ATOM 1985 O O . THR A 1 234 ? -30.563 -5.964 36.756 1.00 92.31 234 THR A O 1
ATOM 1988 N N . LYS A 1 235 ? -30.906 -8.149 36.360 1.00 91.94 235 LYS A N 1
ATOM 1989 C CA . LYS A 1 235 ? -30.664 -8.560 37.748 1.00 91.94 235 LYS A CA 1
ATOM 1990 C C . LYS A 1 235 ? -29.260 -8.146 38.206 1.00 91.94 235 LYS A C 1
ATOM 1992 O O . LYS A 1 235 ? -29.135 -7.557 39.270 1.00 91.94 235 LYS A O 1
ATOM 1997 N N . ASP A 1 236 ? -28.258 -8.362 37.359 1.00 93.50 236 ASP A N 1
ATOM 1998 C CA . ASP A 1 236 ? -26.865 -8.019 37.641 1.00 93.50 236 ASP A CA 1
ATOM 1999 C C . ASP A 1 236 ? -26.673 -6.511 37.886 1.00 93.50 236 ASP A C 1
ATOM 2001 O O . ASP A 1 236 ? -25.828 -6.122 38.686 1.00 93.50 236 ASP A O 1
ATOM 2005 N N . ASP A 1 237 ? -27.457 -5.645 37.230 1.00 93.31 237 ASP A N 1
ATOM 2006 C CA . ASP A 1 237 ? -27.423 -4.193 37.482 1.00 93.31 237 ASP A CA 1
ATOM 2007 C C . ASP A 1 237 ? -27.927 -3.861 38.889 1.00 93.31 237 ASP A C 1
ATOM 2009 O O . ASP A 1 237 ? -27.324 -3.052 39.595 1.00 93.31 237 ASP A O 1
ATOM 2013 N N . PHE A 1 238 ? -29.011 -4.515 39.318 1.00 94.44 238 PHE A N 1
ATOM 2014 C CA . PHE A 1 238 ? -29.540 -4.359 40.671 1.00 94.44 238 PHE A CA 1
ATOM 2015 C C . PHE A 1 238 ? -28.591 -4.940 41.721 1.00 94.44 238 PHE A C 1
ATOM 2017 O O . PHE A 1 238 ? -28.399 -4.313 42.758 1.00 94.44 238 PHE A O 1
ATOM 2024 N N . ASP A 1 239 ? -27.941 -6.073 41.445 1.00 93.06 239 ASP A N 1
ATOM 2025 C CA . ASP A 1 239 ? -26.936 -6.658 42.342 1.00 93.06 239 ASP A CA 1
ATOM 2026 C C . ASP A 1 239 ? -25.754 -5.686 42.561 1.00 93.06 239 ASP A C 1
ATOM 2028 O O . ASP A 1 239 ? -25.274 -5.537 43.686 1.00 93.06 239 ASP A O 1
ATOM 2032 N N . VAL A 1 240 ? -25.336 -4.941 41.525 1.00 91.81 240 VAL A N 1
ATOM 2033 C CA . VAL A 1 240 ? -24.325 -3.870 41.645 1.00 91.81 240 VAL A CA 1
ATOM 2034 C C . VAL A 1 240 ? -24.821 -2.702 42.505 1.00 91.81 240 VAL A C 1
ATOM 2036 O O . VAL A 1 240 ? -24.048 -2.176 43.308 1.00 91.81 240 VAL A O 1
ATOM 2039 N N . LEU A 1 241 ? -26.086 -2.292 42.369 1.00 92.75 241 LEU A N 1
ATOM 2040 C CA . LEU A 1 241 ? -26.667 -1.227 43.197 1.00 92.75 241 LEU A CA 1
ATOM 2041 C C . LEU A 1 241 ? -26.768 -1.635 44.668 1.00 92.75 241 LEU A C 1
ATOM 2043 O O . LEU A 1 241 ? -26.385 -0.852 45.535 1.00 92.75 241 LEU A O 1
ATOM 2047 N N . TYR A 1 242 ? -27.212 -2.861 44.955 1.00 94.69 242 TYR A N 1
ATOM 2048 C CA . TYR A 1 242 ? -27.254 -3.382 46.323 1.00 94.69 242 TYR A CA 1
ATOM 2049 C C . TYR A 1 242 ? -25.849 -3.492 46.926 1.00 94.69 242 TYR A C 1
ATOM 2051 O O . TYR A 1 242 ? -25.648 -3.087 48.067 1.00 94.69 242 TYR A O 1
ATOM 2059 N N . ALA A 1 243 ? -24.857 -3.959 46.159 1.00 94.56 243 ALA A N 1
ATOM 2060 C CA . ALA A 1 243 ? -23.470 -4.005 46.621 1.00 94.56 243 ALA A CA 1
ATOM 2061 C C . ALA A 1 243 ? -22.895 -2.603 46.900 1.00 94.56 243 ALA A C 1
ATOM 2063 O O . ALA A 1 243 ? -22.157 -2.415 47.867 1.00 94.56 243 ALA A O 1
ATOM 2064 N N . ALA A 1 244 ? -23.233 -1.606 46.075 1.00 93.38 244 ALA A N 1
ATOM 2065 C CA . ALA A 1 244 ? -22.828 -0.219 46.298 1.00 93.38 244 ALA A CA 1
ATOM 2066 C C . ALA A 1 244 ? -23.506 0.393 47.536 1.00 93.38 244 ALA A C 1
ATOM 2068 O O . ALA A 1 244 ? -22.846 1.106 48.291 1.00 93.38 244 ALA A O 1
ATOM 2069 N N . LEU A 1 245 ? -24.790 0.091 47.755 1.00 95.00 245 LEU A N 1
ATOM 2070 C CA . LEU A 1 245 ? -25.538 0.522 48.935 1.00 95.00 245 LEU A CA 1
ATOM 2071 C C . LEU A 1 245 ? -24.962 -0.089 50.217 1.00 95.00 245 LEU A C 1
ATOM 2073 O O . LEU A 1 245 ? -24.718 0.640 51.174 1.00 95.00 245 LEU A O 1
ATOM 2077 N N . GLU A 1 246 ? -24.680 -1.394 50.216 1.00 95.69 246 GLU A N 1
ATOM 2078 C CA . GLU A 1 246 ? -24.085 -2.074 51.372 1.00 95.69 246 GLU A CA 1
ATOM 2079 C C . GLU A 1 246 ? -22.704 -1.497 51.692 1.00 95.69 246 GLU A C 1
ATOM 2081 O O . GLU A 1 246 ? -22.406 -1.189 52.843 1.00 95.69 246 GLU A O 1
ATOM 2086 N N . LYS A 1 247 ? -21.886 -1.236 50.666 1.00 97.06 247 LYS A N 1
ATOM 2087 C CA . LYS A 1 247 ? -20.589 -0.583 50.855 1.00 97.06 247 LYS A CA 1
ATOM 2088 C C . LYS A 1 247 ? -20.724 0.826 51.449 1.00 97.06 247 LYS A C 1
ATOM 2090 O O . LYS A 1 247 ? -19.969 1.180 52.350 1.00 97.06 247 LYS A O 1
ATOM 2095 N N . TRP A 1 248 ? -21.668 1.636 50.962 1.00 96.56 248 TRP A N 1
ATOM 2096 C CA . TRP A 1 248 ? -21.931 2.970 51.519 1.00 96.56 248 TRP A CA 1
ATOM 2097 C C . TRP A 1 248 ? -22.360 2.888 52.988 1.00 96.56 248 TRP A C 1
ATOM 2099 O O . TRP A 1 248 ? -21.837 3.617 53.830 1.00 96.56 248 TRP A O 1
ATOM 2109 N N . ARG A 1 249 ? -23.248 1.947 53.309 1.00 97.06 249 ARG A N 1
ATOM 2110 C CA . ARG A 1 249 ? -23.709 1.679 54.670 1.00 97.06 249 ARG A CA 1
ATOM 2111 C C . ARG A 1 249 ? -22.556 1.270 55.588 1.00 97.06 249 ARG A C 1
ATOM 2113 O O . ARG A 1 249 ? -22.442 1.812 56.684 1.00 97.06 249 ARG A O 1
ATOM 2120 N N . GLU A 1 250 ? -21.674 0.371 55.151 1.00 96.75 250 GLU A N 1
ATOM 2121 C CA . GLU A 1 250 ? -20.465 -0.009 55.898 1.00 96.75 250 GLU A CA 1
ATOM 2122 C C . GLU A 1 250 ? -19.549 1.200 56.163 1.00 96.75 250 GLU A C 1
ATOM 2124 O O . GLU A 1 250 ? -19.095 1.399 57.296 1.00 96.75 250 GLU A O 1
ATOM 2129 N N . GLU A 1 251 ? -19.309 2.034 55.145 1.00 96.88 251 GLU A N 1
ATOM 2130 C CA . GLU A 1 251 ? -18.492 3.248 55.255 1.00 96.88 251 GLU A CA 1
ATOM 2131 C C . GLU A 1 251 ? -19.112 4.279 56.215 1.00 96.88 251 GLU A C 1
ATOM 2133 O O . GLU A 1 251 ? -18.398 4.855 57.043 1.00 96.88 251 GLU A O 1
ATOM 2138 N N . GLU A 1 252 ? -20.428 4.496 56.165 1.00 96.00 252 GLU A N 1
ATOM 2139 C CA . GLU A 1 252 ? -21.125 5.421 57.067 1.00 96.00 252 GLU A CA 1
ATOM 2140 C C . GLU A 1 252 ? -21.211 4.894 58.499 1.00 96.00 252 GLU A C 1
ATOM 2142 O O . GLU A 1 252 ? -20.958 5.641 59.448 1.00 96.00 252 GLU A O 1
ATOM 2147 N N . ILE A 1 253 ? -21.458 3.596 58.692 1.00 95.31 253 ILE A N 1
ATOM 2148 C CA . ILE A 1 253 ? -21.385 2.969 60.017 1.00 95.31 253 ILE A CA 1
ATOM 2149 C C . ILE A 1 253 ? -19.984 3.160 60.604 1.00 95.31 253 ILE A C 1
ATOM 2151 O O . ILE A 1 253 ? -19.854 3.541 61.772 1.00 95.31 253 ILE A O 1
ATOM 2155 N N . ALA A 1 254 ? -18.931 2.935 59.813 1.00 95.75 254 ALA A N 1
ATOM 2156 C CA . ALA A 1 254 ? -17.556 3.139 60.255 1.00 95.75 254 ALA A CA 1
ATOM 2157 C C . ALA A 1 254 ? -17.300 4.602 60.660 1.00 95.75 254 ALA A C 1
ATOM 2159 O O . ALA A 1 254 ? -16.776 4.844 61.752 1.00 95.75 254 ALA A O 1
ATOM 2160 N N . LYS A 1 255 ? -17.733 5.577 59.849 1.00 95.69 255 LYS A N 1
ATOM 2161 C CA . LYS A 1 255 ? -17.625 7.011 60.179 1.00 95.69 255 LYS A CA 1
ATOM 2162 C C . LYS A 1 255 ? -18.380 7.360 61.462 1.00 95.69 255 LYS A C 1
ATOM 2164 O O . LYS A 1 255 ? -17.802 7.955 62.370 1.00 95.69 255 LYS A O 1
ATOM 2169 N N . ILE A 1 256 ? -19.640 6.945 61.591 1.00 93.62 256 ILE A N 1
ATOM 2170 C CA . ILE A 1 256 ? -20.474 7.217 62.772 1.00 93.62 256 ILE A CA 1
ATOM 2171 C C . ILE A 1 256 ? -19.852 6.614 64.036 1.00 93.62 256 ILE A C 1
ATOM 2173 O O . ILE A 1 256 ? -19.849 7.264 65.084 1.00 93.62 256 ILE A O 1
ATOM 2177 N N . ASN A 1 257 ? -19.301 5.403 63.940 1.00 92.75 257 ASN A N 1
ATOM 2178 C CA . ASN A 1 257 ? -18.646 4.726 65.058 1.00 92.75 257 ASN A CA 1
ATOM 2179 C C . ASN A 1 257 ? -17.381 5.455 65.534 1.00 92.75 257 ASN A C 1
ATOM 2181 O O . ASN A 1 257 ? -17.085 5.418 66.728 1.00 92.75 257 ASN A O 1
ATOM 2185 N N . VAL A 1 258 ? -16.654 6.114 64.627 1.00 94.50 258 VAL A N 1
ATOM 2186 C CA . VAL A 1 258 ? -15.470 6.918 64.963 1.00 94.50 258 VAL A CA 1
ATOM 2187 C C . VAL A 1 258 ? -15.869 8.282 65.537 1.00 94.50 258 VAL A C 1
ATOM 2189 O O . VAL A 1 258 ? -15.272 8.735 66.511 1.00 94.50 258 VAL A O 1
ATOM 2192 N N . THR A 1 259 ? -16.871 8.948 64.959 1.00 93.31 259 THR A N 1
ATOM 2193 C CA . THR A 1 259 ? -17.189 10.349 65.287 1.00 93.31 259 THR A CA 1
ATOM 2194 C C . THR A 1 259 ? -18.118 10.516 66.492 1.00 93.31 259 THR A C 1
ATOM 2196 O O . THR A 1 259 ? -18.019 11.517 67.201 1.00 93.31 259 THR A O 1
ATOM 2199 N N . LYS A 1 260 ? -19.053 9.586 66.734 1.00 91.75 260 LYS A N 1
ATOM 2200 C CA . LYS A 1 260 ? -20.128 9.756 67.730 1.00 91.75 260 LYS A CA 1
ATOM 2201 C C . LYS A 1 260 ? -20.108 8.638 68.774 1.00 91.75 260 LYS A C 1
ATOM 2203 O O . LYS A 1 260 ? -19.858 7.477 68.466 1.00 91.75 260 LYS A O 1
ATOM 2208 N N . GLN A 1 261 ? -20.452 8.967 70.021 1.00 91.06 261 GLN A N 1
ATOM 2209 C CA . GLN A 1 261 ? -20.535 8.008 71.133 1.00 91.06 261 GLN A CA 1
ATOM 2210 C C . GLN A 1 261 ? -21.872 8.119 71.886 1.00 91.06 261 GLN A C 1
ATOM 2212 O O . GLN A 1 261 ? -22.591 9.114 71.779 1.00 91.06 261 GLN A O 1
ATOM 2217 N N . GLY A 1 262 ? -22.234 7.069 72.630 1.00 91.44 262 GLY A N 1
ATOM 2218 C CA . GLY A 1 262 ? -23.419 7.056 73.497 1.00 91.44 262 GLY A CA 1
ATOM 2219 C C . GLY A 1 262 ? -24.750 7.266 72.761 1.00 91.44 262 GLY A C 1
ATOM 2220 O O . GLY A 1 262 ? -25.009 6.655 71.722 1.00 91.44 262 GLY A O 1
ATOM 2221 N N . ALA A 1 263 ? -25.616 8.123 73.312 1.00 90.00 263 ALA A N 1
ATOM 2222 C CA . ALA A 1 263 ? -26.944 8.405 72.758 1.00 90.00 263 ALA A CA 1
ATOM 2223 C C . ALA A 1 263 ? -26.887 9.066 71.367 1.00 90.00 263 ALA A C 1
ATOM 2225 O O . ALA A 1 263 ? -27.680 8.721 70.492 1.00 90.00 263 ALA A O 1
ATOM 2226 N N . ALA A 1 264 ? -25.902 9.939 71.126 1.00 88.38 264 ALA A N 1
ATOM 2227 C CA . ALA A 1 264 ? -25.718 10.610 69.838 1.00 88.38 264 ALA A CA 1
ATOM 2228 C C . ALA A 1 264 ? -25.355 9.630 68.708 1.00 88.38 264 ALA A C 1
ATOM 2230 O O . ALA A 1 264 ? -25.765 9.824 67.564 1.00 88.38 264 ALA A O 1
ATOM 2231 N N . ARG A 1 265 ? -24.629 8.547 69.025 1.00 93.06 265 ARG A N 1
ATOM 2232 C CA . ARG A 1 265 ? -24.347 7.455 68.078 1.00 93.06 265 ARG A CA 1
ATOM 2233 C C . ARG A 1 265 ? -25.619 6.698 67.709 1.00 93.06 265 ARG A C 1
ATOM 2235 O O . ARG A 1 265 ? -25.856 6.464 66.533 1.00 93.06 265 ARG A O 1
ATOM 2242 N N . LYS A 1 266 ? -26.446 6.341 68.699 1.00 91.44 266 LYS A N 1
ATOM 2243 C CA . LYS A 1 266 ? -27.709 5.621 68.461 1.00 91.44 266 LYS A CA 1
ATOM 2244 C C . LYS A 1 266 ? -28.675 6.433 67.599 1.00 91.44 266 LYS A C 1
ATOM 2246 O O . LYS A 1 266 ? -29.247 5.878 66.671 1.00 91.44 266 LYS A O 1
ATOM 2251 N N . ALA A 1 267 ? -28.801 7.734 67.863 1.00 92.75 267 ALA A N 1
ATOM 2252 C CA . ALA A 1 267 ? -29.613 8.626 67.039 1.00 92.75 267 ALA A CA 1
ATOM 2253 C C . ALA A 1 267 ? -29.085 8.720 65.595 1.00 92.75 267 ALA A C 1
ATOM 2255 O O . ALA A 1 267 ? -29.864 8.664 64.654 1.00 92.75 267 ALA A O 1
ATOM 2256 N N . ALA A 1 268 ? -27.763 8.801 65.409 1.00 92.25 268 ALA A N 1
ATOM 2257 C CA . ALA A 1 268 ? -27.160 8.832 64.076 1.00 92.25 268 ALA A CA 1
ATOM 2258 C C . ALA A 1 268 ? -27.325 7.514 63.305 1.00 92.25 268 ALA A C 1
ATOM 2260 O O . ALA A 1 268 ? -27.546 7.548 62.104 1.00 92.25 268 ALA A O 1
ATOM 2261 N N . LEU A 1 269 ? -27.241 6.366 63.984 1.00 93.44 269 LEU A N 1
ATOM 2262 C CA . LEU A 1 269 ? -27.503 5.067 63.360 1.00 93.44 269 LEU A CA 1
ATOM 2263 C C . LEU A 1 269 ? -28.979 4.900 62.982 1.00 93.44 269 LEU A C 1
ATOM 2265 O O . LEU A 1 269 ? -29.257 4.298 61.956 1.00 93.44 269 LEU A O 1
ATOM 2269 N N . ALA A 1 270 ? -29.913 5.434 63.775 1.00 94.00 270 ALA A N 1
ATOM 2270 C CA . ALA A 1 270 ? -31.331 5.431 63.416 1.00 94.00 270 ALA A CA 1
ATOM 2271 C C . ALA A 1 270 ? -31.587 6.248 62.139 1.00 94.00 270 ALA A C 1
ATOM 2273 O O . ALA A 1 270 ? -32.206 5.736 61.218 1.00 94.00 270 ALA A O 1
ATOM 2274 N N . LEU A 1 271 ? -31.011 7.454 62.043 1.00 95.06 271 LEU A N 1
ATOM 2275 C CA . LEU A 1 271 ? -31.084 8.268 60.823 1.00 95.06 271 LEU A CA 1
ATOM 2276 C C . LEU A 1 271 ? -30.460 7.563 59.612 1.00 95.06 271 LEU A C 1
ATOM 2278 O O . LEU A 1 271 ? -31.026 7.608 58.529 1.00 95.06 271 LEU A O 1
ATOM 2282 N N . LEU A 1 272 ? -29.328 6.875 59.796 1.00 95.50 272 LEU A N 1
ATOM 2283 C CA . LEU A 1 272 ? -28.708 6.100 58.718 1.00 95.50 272 LEU A CA 1
ATOM 2284 C C . LEU A 1 272 ? -29.624 4.969 58.226 1.00 95.50 272 LEU A C 1
ATOM 2286 O O . LEU A 1 272 ? -29.679 4.706 57.031 1.00 95.50 272 LEU A O 1
ATOM 2290 N N . VAL A 1 273 ? -30.337 4.298 59.137 1.00 96.19 273 VAL A N 1
ATOM 2291 C CA . VAL A 1 273 ? -31.315 3.264 58.768 1.00 96.19 273 VAL A CA 1
ATOM 2292 C C . VAL A 1 273 ? -32.482 3.878 57.999 1.00 96.19 273 VAL A C 1
ATOM 2294 O O . VAL A 1 273 ? -32.916 3.295 57.010 1.00 96.19 273 VAL A O 1
ATOM 2297 N N . ASP A 1 274 ? -32.960 5.057 58.396 1.00 95.62 274 ASP A N 1
ATOM 2298 C CA . ASP A 1 274 ? -34.005 5.762 57.650 1.00 95.62 274 ASP A CA 1
ATOM 2299 C C . ASP A 1 274 ? -33.522 6.085 56.219 1.00 95.62 274 ASP A C 1
ATOM 2301 O O . ASP A 1 274 ? -34.192 5.718 55.251 1.00 95.62 274 ASP A O 1
ATOM 2305 N N . GLU A 1 275 ? -32.313 6.636 56.061 1.00 96.56 275 GLU A N 1
ATOM 2306 C CA . GLU A 1 275 ? -31.691 6.891 54.748 1.00 96.56 275 GLU A CA 1
ATOM 2307 C C . GLU A 1 275 ? -31.515 5.602 53.916 1.00 96.56 275 GLU A C 1
ATOM 2309 O O . GLU A 1 275 ? -31.819 5.576 52.720 1.00 96.56 275 GLU A O 1
ATOM 2314 N N . GLU A 1 276 ? -31.081 4.500 54.538 1.00 96.19 276 GLU A N 1
ATOM 2315 C CA . GLU A 1 276 ? -30.971 3.182 53.895 1.00 96.19 276 GLU A CA 1
ATOM 2316 C C . GLU A 1 276 ? -32.336 2.694 53.385 1.00 96.19 276 GLU A C 1
ATOM 2318 O O . GLU A 1 276 ? -32.444 2.219 52.250 1.00 96.19 276 GLU A O 1
ATOM 2323 N N . THR A 1 277 ? -33.393 2.836 54.191 1.00 95.31 277 THR A N 1
ATOM 2324 C CA . THR A 1 277 ? -34.745 2.405 53.804 1.00 95.31 277 THR A CA 1
ATOM 2325 C C . THR A 1 277 ? -35.307 3.226 52.647 1.00 95.31 277 THR A C 1
ATOM 2327 O O . THR A 1 277 ? -35.952 2.660 51.758 1.00 95.31 277 THR A O 1
ATOM 2330 N N . GLU A 1 278 ? -35.021 4.530 52.597 1.00 96.19 278 GLU A N 1
ATOM 2331 C CA . GLU A 1 278 ? -35.388 5.381 51.464 1.00 96.19 278 GLU A CA 1
ATOM 2332 C C . GLU A 1 278 ? -34.673 4.933 50.185 1.00 96.19 278 GLU A C 1
ATOM 2334 O O . GLU A 1 278 ? -35.316 4.754 49.144 1.00 96.19 278 GLU A O 1
ATOM 2339 N N . LEU A 1 279 ? -33.365 4.669 50.258 1.00 94.94 279 LEU A N 1
ATOM 2340 C CA . LEU A 1 279 ? -32.587 4.184 49.118 1.00 94.94 279 LEU A CA 1
ATOM 2341 C C . LEU A 1 279 ? -33.082 2.813 48.635 1.00 94.94 279 LEU A C 1
ATOM 2343 O O . LEU A 1 279 ? -33.300 2.639 47.433 1.00 94.94 279 LEU A O 1
ATOM 2347 N N . LEU A 1 280 ? -33.365 1.870 49.535 1.00 95.62 280 LEU A N 1
ATOM 2348 C CA . LEU A 1 280 ? -33.967 0.579 49.173 1.00 95.62 280 LEU A CA 1
ATOM 2349 C C . LEU A 1 280 ? -35.323 0.753 48.478 1.00 95.62 280 LEU A C 1
ATOM 2351 O O . LEU A 1 280 ? -35.559 0.146 47.430 1.00 95.62 280 LEU A O 1
ATOM 2355 N N . ALA A 1 281 ? -36.180 1.640 48.989 1.00 96.12 281 ALA A N 1
ATOM 2356 C CA . ALA A 1 281 ? -37.468 1.932 48.369 1.00 96.12 281 ALA A CA 1
ATOM 2357 C C . ALA A 1 281 ? -37.314 2.531 46.958 1.00 96.12 281 ALA A C 1
ATOM 2359 O O . ALA A 1 281 ? -38.109 2.220 46.065 1.00 96.12 281 ALA A O 1
ATOM 2360 N N . THR A 1 282 ? -36.293 3.362 46.717 1.00 94.31 282 THR A N 1
ATOM 2361 C CA . THR A 1 282 ? -36.000 3.862 45.361 1.00 94.31 282 THR A CA 1
ATOM 2362 C C . THR A 1 282 ? -35.522 2.757 44.421 1.00 94.31 282 THR A C 1
ATOM 2364 O O . THR A 1 282 ? -35.992 2.692 43.283 1.00 94.31 282 THR A O 1
ATOM 2367 N N . ILE A 1 283 ? -34.665 1.842 44.890 1.00 94.06 283 ILE A N 1
ATOM 2368 C CA . ILE A 1 283 ? -34.211 0.687 44.100 1.00 94.06 283 ILE A CA 1
ATOM 2369 C C . ILE A 1 283 ? -35.405 -0.199 43.722 1.00 94.06 283 ILE A C 1
ATOM 2371 O O . ILE A 1 283 ? -35.524 -0.621 42.568 1.00 94.06 283 ILE A O 1
ATOM 2375 N N . ASP A 1 284 ? -36.335 -0.429 44.649 1.00 94.44 284 ASP A N 1
ATOM 2376 C CA . ASP A 1 284 ? -37.542 -1.210 44.374 1.00 94.44 284 ASP A CA 1
ATOM 2377 C C . ASP A 1 284 ? -38.464 -0.532 43.350 1.00 94.44 284 ASP A C 1
ATOM 2379 O O . ASP A 1 284 ? -39.017 -1.210 42.475 1.00 94.44 284 ASP A O 1
ATOM 2383 N N . ARG A 1 285 ? -38.583 0.803 43.369 1.00 94.50 285 ARG A N 1
ATOM 2384 C CA . ARG A 1 285 ? -39.294 1.544 42.309 1.00 94.50 285 ARG A CA 1
ATOM 2385 C C . ARG A 1 285 ? -38.649 1.298 40.947 1.00 94.50 285 ARG A C 1
ATOM 2387 O O . ARG A 1 285 ? -39.350 0.853 40.034 1.00 94.50 285 ARG A O 1
ATOM 2394 N N . TYR A 1 286 ? -37.330 1.460 40.831 1.00 94.12 286 TYR A N 1
ATOM 2395 C CA . TYR A 1 286 ? -36.611 1.167 39.586 1.00 94.12 286 TYR A CA 1
ATOM 2396 C C . TYR A 1 286 ? -36.788 -0.283 39.134 1.00 94.12 286 TYR A C 1
ATOM 2398 O O . TYR A 1 286 ? -36.957 -0.546 37.946 1.00 94.12 286 TYR A O 1
ATOM 2406 N N . LYS A 1 287 ? -36.838 -1.238 40.065 1.00 94.62 287 LYS A N 1
ATOM 2407 C CA . LYS A 1 287 ? -37.105 -2.648 39.758 1.00 94.62 287 LYS A CA 1
ATOM 2408 C C . LYS A 1 287 ? -38.491 -2.852 39.152 1.00 94.62 287 LYS A C 1
ATOM 2410 O O . LYS A 1 287 ? -38.628 -3.605 38.186 1.00 94.62 287 LYS A O 1
ATOM 2415 N N . THR A 1 288 ? -39.516 -2.173 39.668 1.00 94.12 288 THR A N 1
ATOM 2416 C CA . THR A 1 288 ? -40.864 -2.242 39.079 1.00 94.12 288 THR A CA 1
ATOM 2417 C C . THR A 1 288 ? -40.932 -1.600 37.692 1.00 94.12 288 THR A C 1
ATOM 2419 O O . THR A 1 288 ? -41.571 -2.157 36.796 1.00 94.12 288 THR A O 1
ATOM 2422 N N . GLU A 1 289 ? -40.248 -0.476 37.477 1.00 93.94 289 GLU A N 1
ATOM 2423 C CA . GLU A 1 289 ? -40.167 0.189 36.170 1.00 93.94 289 GLU A CA 1
ATOM 2424 C C . GLU A 1 289 ? -39.405 -0.664 35.151 1.00 93.94 289 GLU A C 1
ATOM 2426 O O . GLU A 1 289 ? -39.910 -0.925 34.056 1.00 93.94 289 GLU A O 1
ATOM 2431 N N . ALA A 1 290 ? -38.250 -1.202 35.541 1.00 94.75 290 ALA A N 1
ATOM 2432 C CA . ALA A 1 290 ? -37.464 -2.125 34.734 1.00 94.75 290 ALA A CA 1
ATOM 2433 C C . ALA A 1 290 ? -38.265 -3.376 34.358 1.00 94.75 290 ALA A C 1
ATOM 2435 O O . ALA A 1 290 ? -38.196 -3.830 33.220 1.00 94.75 290 ALA A O 1
ATOM 2436 N N . GLN A 1 291 ? -39.072 -3.928 35.271 1.00 94.12 291 GLN A N 1
ATOM 2437 C CA . GLN A 1 291 ? -39.950 -5.058 34.957 1.00 94.12 291 GLN A CA 1
ATOM 2438 C C . GLN A 1 291 ? -41.017 -4.707 33.917 1.00 94.12 291 GLN A C 1
ATOM 2440 O O . GLN A 1 291 ? -41.297 -5.539 33.054 1.00 94.12 291 GLN A O 1
ATOM 2445 N N . LYS A 1 292 ? -41.617 -3.510 33.976 1.00 93.81 292 LYS A N 1
ATOM 2446 C CA . LYS A 1 292 ? -42.580 -3.053 32.957 1.00 93.81 292 LYS A CA 1
ATOM 2447 C C . LYS A 1 292 ? -41.899 -2.928 31.594 1.00 93.81 292 LYS A C 1
ATOM 2449 O O . LYS A 1 292 ? -42.350 -3.551 30.637 1.00 93.81 292 LYS A O 1
ATOM 2454 N N . TYR A 1 293 ? -40.762 -2.241 31.545 1.00 93.38 293 TYR A N 1
ATOM 2455 C CA . TYR A 1 293 ? -39.986 -2.070 30.318 1.00 93.38 293 TYR A CA 1
ATOM 2456 C C . TYR A 1 293 ? -39.500 -3.410 29.739 1.00 93.38 293 TYR A C 1
ATOM 2458 O O . TYR A 1 293 ? -39.670 -3.692 28.556 1.00 93.38 293 TYR A O 1
ATOM 2466 N N . ASN A 1 294 ? -38.952 -4.297 30.573 1.00 94.06 294 ASN A N 1
ATOM 2467 C CA . ASN A 1 294 ? -38.486 -5.614 30.137 1.00 94.06 294 ASN A CA 1
ATOM 2468 C C . ASN A 1 294 ? -39.633 -6.486 29.609 1.00 94.06 294 ASN A C 1
ATOM 2470 O O . ASN A 1 294 ? -39.414 -7.277 28.693 1.00 94.06 294 ASN A O 1
ATOM 2474 N N . LYS A 1 295 ? -40.853 -6.358 30.153 1.00 95.00 295 LYS A N 1
ATOM 2475 C CA . LYS A 1 295 ? -42.038 -7.032 29.598 1.00 95.00 295 LYS A CA 1
ATOM 2476 C C . LYS A 1 295 ? -42.329 -6.542 28.182 1.00 95.00 295 LYS A C 1
ATOM 2478 O O . LYS A 1 295 ? -42.491 -7.380 27.300 1.00 95.00 295 LYS A O 1
ATOM 2483 N N . GLU A 1 296 ? -42.335 -5.231 27.953 1.00 95.19 296 GLU A N 1
ATOM 2484 C CA . GLU A 1 296 ? -42.532 -4.643 26.619 1.00 95.19 296 GLU A CA 1
ATOM 2485 C C . GLU A 1 296 ? -41.450 -5.098 25.633 1.00 95.19 296 GLU A C 1
ATOM 2487 O O . GLU A 1 296 ? -41.770 -5.608 24.560 1.00 95.19 296 GLU A O 1
ATOM 2492 N N . VAL A 1 297 ? -40.175 -5.032 26.030 1.00 94.75 297 VAL A N 1
ATOM 2493 C CA . VAL A 1 297 ? -39.048 -5.504 25.208 1.00 94.75 297 VAL A CA 1
ATOM 2494 C C . VAL A 1 297 ? -39.157 -6.997 24.903 1.00 94.75 297 VAL A C 1
ATOM 2496 O O . VAL A 1 297 ? -38.877 -7.419 23.783 1.00 94.75 297 VAL A O 1
ATOM 2499 N N . ASN A 1 298 ? -39.573 -7.822 25.865 1.00 94.75 298 ASN A N 1
ATOM 2500 C CA . ASN A 1 298 ? -39.754 -9.255 25.637 1.00 94.75 298 ASN A CA 1
ATOM 2501 C C . ASN A 1 298 ? -40.910 -9.545 24.676 1.00 94.75 298 ASN A C 1
ATOM 2503 O O . ASN A 1 298 ? -40.774 -10.428 23.830 1.00 94.75 298 ASN A O 1
ATOM 2507 N N . ILE A 1 299 ? -42.015 -8.799 24.769 1.00 95.75 299 ILE A N 1
ATOM 2508 C CA . ILE A 1 299 ? -43.123 -8.882 23.810 1.00 95.75 299 ILE A CA 1
ATOM 2509 C C . ILE A 1 299 ? -42.628 -8.482 22.420 1.00 95.75 299 ILE A C 1
ATOM 2511 O O . ILE A 1 299 ? -42.858 -9.214 21.462 1.00 95.75 299 ILE A O 1
ATOM 2515 N N . GLN A 1 300 ? -41.890 -7.379 22.305 1.00 96.00 300 GLN A N 1
ATOM 2516 C CA . GLN A 1 300 ? -41.344 -6.927 21.030 1.00 96.00 300 GLN A CA 1
ATOM 2517 C C . GLN A 1 300 ? -40.382 -7.957 20.424 1.00 96.00 300 GLN A C 1
ATOM 2519 O O . GLN A 1 300 ? -40.565 -8.360 19.280 1.00 96.00 300 GLN A O 1
ATOM 2524 N N . ARG A 1 301 ? -39.427 -8.477 21.204 1.00 95.31 301 ARG A N 1
ATOM 2525 C CA . ARG A 1 301 ? -38.520 -9.555 20.767 1.00 95.31 301 ARG A CA 1
ATOM 2526 C C . ARG A 1 301 ? -39.276 -10.813 20.350 1.00 95.31 301 ARG A C 1
ATOM 2528 O O . ARG A 1 301 ? -38.871 -11.508 19.421 1.00 95.31 301 ARG A O 1
ATOM 2535 N N . PHE A 1 302 ? -40.363 -11.137 21.045 1.00 96.12 302 PHE A N 1
ATOM 2536 C CA . PHE A 1 302 ? -41.218 -12.263 20.693 1.00 96.12 302 PHE A CA 1
ATOM 2537 C C . PHE A 1 302 ? -41.924 -12.038 19.351 1.00 96.12 302 PHE A C 1
ATOM 2539 O O . PHE A 1 302 ? -41.906 -12.938 18.511 1.00 96.12 302 PHE A O 1
ATOM 2546 N N . LEU A 1 303 ? -42.478 -10.843 19.127 1.00 96.19 303 LEU A N 1
ATOM 2547 C CA . LEU A 1 303 ? -43.092 -10.453 17.856 1.00 96.19 303 LEU A CA 1
ATOM 2548 C C . LEU A 1 303 ? -42.071 -10.455 16.715 1.00 96.19 303 LEU A C 1
ATOM 2550 O O . LEU A 1 303 ? -42.340 -11.043 15.674 1.00 96.19 303 LEU A O 1
ATOM 2554 N N . GLU A 1 304 ? -40.882 -9.889 16.926 1.00 95.69 304 GLU A N 1
ATOM 2555 C CA . GLU A 1 304 ? -39.776 -9.916 15.960 1.00 95.69 304 GLU A CA 1
ATOM 2556 C C . GLU A 1 304 ? -39.389 -11.351 15.602 1.00 95.69 304 GLU A C 1
ATOM 2558 O O . GLU A 1 304 ? -39.231 -11.677 14.430 1.00 95.69 304 GLU A O 1
ATOM 2563 N N . ARG A 1 305 ? -39.296 -12.241 16.596 1.00 92.88 305 ARG A N 1
ATOM 2564 C CA . ARG A 1 305 ? -38.993 -13.658 16.369 1.00 92.88 305 ARG A CA 1
ATOM 2565 C C . ARG A 1 305 ? -40.069 -14.368 15.545 1.00 92.88 305 ARG A C 1
ATOM 2567 O O . ARG A 1 305 ? -39.729 -15.253 14.771 1.00 92.88 305 ARG A O 1
ATOM 2574 N N . ILE A 1 306 ? -41.343 -14.015 15.716 1.00 91.69 306 ILE A N 1
ATOM 2575 C CA . ILE A 1 306 ? -42.448 -14.587 14.926 1.00 91.69 306 ILE A CA 1
ATOM 2576 C C . ILE A 1 306 ? -42.506 -13.975 13.524 1.00 91.69 306 ILE A C 1
ATOM 2578 O O . ILE A 1 306 ? -42.855 -14.669 12.575 1.00 91.69 306 ILE A O 1
ATOM 2582 N N . ALA A 1 307 ? -42.145 -12.701 13.391 1.00 92.00 307 ALA A N 1
ATOM 2583 C CA . ALA A 1 307 ? -42.072 -11.999 12.116 1.00 92.00 307 ALA A CA 1
ATOM 2584 C C . ALA A 1 307 ? -40.863 -12.423 11.261 1.00 92.00 307 ALA A C 1
ATOM 2586 O O . ALA A 1 307 ? -40.797 -12.065 10.087 1.00 92.00 307 ALA A O 1
ATOM 2587 N N . GLN A 1 308 ? -39.903 -13.171 11.820 1.00 88.81 308 GLN A N 1
ATOM 2588 C CA . GLN A 1 308 ? -38.772 -13.684 11.052 1.00 88.81 308 GLN A CA 1
ATOM 2589 C C . GLN A 1 308 ? -39.236 -14.680 9.976 1.00 88.81 308 GLN A C 1
ATOM 2591 O O . GLN A 1 308 ? -40.057 -15.558 10.258 1.00 88.81 308 GLN A O 1
ATOM 2596 N N . PRO A 1 309 ? -38.676 -14.593 8.755 1.00 88.56 309 PRO A N 1
ATOM 2597 C CA . PRO A 1 309 ? -39.022 -15.494 7.668 1.00 88.56 309 PRO A CA 1
ATOM 2598 C C . PRO A 1 309 ? -38.658 -16.938 8.014 1.00 88.56 309 PRO A C 1
ATOM 2600 O O . PRO A 1 309 ? -37.678 -17.223 8.714 1.00 88.56 309 PRO A O 1
ATOM 2603 N N . LYS A 1 310 ? -39.442 -17.887 7.498 1.00 84.31 310 LYS A N 1
ATOM 2604 C CA . LYS A 1 310 ? -39.217 -19.309 7.764 1.00 84.31 310 LYS A CA 1
ATOM 2605 C C . LYS A 1 310 ? -37.940 -19.764 7.054 1.00 84.31 310 LYS A C 1
ATOM 2607 O O . LYS A 1 310 ? -37.905 -19.876 5.832 1.00 84.31 310 LYS A O 1
ATOM 2612 N N . ARG A 1 311 ? -36.897 -20.053 7.832 1.00 85.44 311 ARG A N 1
ATOM 2613 C CA . ARG A 1 311 ? -35.600 -20.534 7.336 1.00 85.44 311 ARG A CA 1
ATOM 2614 C C . ARG A 1 311 ? -35.616 -22.051 7.169 1.00 85.44 311 ARG A C 1
ATOM 2616 O O . ARG A 1 311 ? -35.789 -22.777 8.148 1.00 85.44 311 ARG A O 1
ATOM 2623 N N . TRP A 1 312 ? -35.395 -22.532 5.951 1.00 82.38 312 TRP A N 1
ATOM 2624 C CA . TRP A 1 312 ? -35.255 -23.959 5.646 1.00 82.38 312 TRP A CA 1
ATOM 2625 C C . TRP A 1 312 ? -33.780 -24.277 5.419 1.00 82.38 312 TRP A C 1
ATOM 2627 O O . TRP A 1 312 ? -33.139 -23.659 4.570 1.00 82.38 312 TRP A O 1
ATOM 2637 N N . LYS A 1 313 ? -33.238 -25.224 6.191 1.00 85.62 313 LYS A N 1
ATOM 2638 C CA . LYS A 1 313 ? -31.869 -25.726 6.019 1.00 85.62 313 LYS A CA 1
ATOM 2639 C C . LYS A 1 313 ? -31.890 -26.968 5.133 1.00 85.62 313 LYS A C 1
ATOM 2641 O O . LYS A 1 313 ? -32.574 -27.938 5.466 1.00 85.62 313 LYS A O 1
ATOM 2646 N N . TYR A 1 314 ? -31.140 -26.950 4.037 1.00 84.56 314 TYR A N 1
ATOM 2647 C CA . TYR A 1 314 ? -30.939 -28.129 3.194 1.00 84.56 314 TYR A CA 1
ATOM 2648 C C . TYR A 1 314 ? -29.873 -29.060 3.785 1.00 84.56 314 TYR A C 1
ATOM 2650 O O . TYR A 1 314 ? -29.090 -28.664 4.652 1.00 84.56 314 TYR A O 1
ATOM 2658 N N . LYS A 1 315 ? -29.814 -30.301 3.280 1.00 81.12 315 LYS A N 1
ATOM 2659 C CA . LYS A 1 315 ? -28.775 -31.284 3.647 1.00 81.12 315 LYS A CA 1
ATOM 2660 C C . LYS A 1 315 ? -27.352 -30.798 3.334 1.00 81.12 315 LYS A C 1
ATOM 2662 O O . LYS A 1 315 ? -26.420 -31.221 4.007 1.00 81.12 315 LYS A O 1
ATOM 2667 N N . ASP A 1 316 ? -27.214 -29.856 2.403 1.00 80.56 316 ASP A N 1
ATOM 2668 C CA . ASP A 1 316 ? -25.936 -29.280 1.969 1.00 80.56 316 ASP A CA 1
ATOM 2669 C C . ASP A 1 316 ? -25.478 -28.088 2.839 1.00 80.56 316 ASP A C 1
ATOM 2671 O O . ASP A 1 316 ? -24.462 -27.458 2.559 1.00 80.56 316 ASP A O 1
ATOM 2675 N N . GLY A 1 317 ? -26.232 -27.738 3.890 1.00 82.81 317 GLY A N 1
ATOM 2676 C CA . GLY A 1 317 ? -25.914 -26.630 4.803 1.00 82.81 317 GLY A CA 1
ATOM 2677 C C . GLY A 1 317 ? -26.329 -25.240 4.306 1.00 82.81 317 GLY A C 1
ATOM 2678 O O . GLY A 1 317 ? -26.278 -24.276 5.073 1.00 82.81 317 GLY A O 1
ATOM 2679 N N . SER A 1 318 ? -26.800 -25.119 3.063 1.00 75.31 318 SER A N 1
ATOM 2680 C CA . SER A 1 318 ? -27.413 -23.892 2.551 1.00 75.31 318 SER A CA 1
ATOM 2681 C C . SER A 1 318 ? -28.760 -23.631 3.237 1.00 75.31 318 SER A C 1
ATOM 2683 O O . SER A 1 318 ? -29.524 -24.552 3.540 1.00 75.31 318 SER A O 1
ATOM 2685 N N . THR A 1 319 ? -29.041 -22.359 3.526 1.00 83.69 319 THR A N 1
ATOM 2686 C CA . THR A 1 319 ? -30.300 -21.928 4.150 1.00 83.69 319 THR A CA 1
ATOM 2687 C C . THR A 1 319 ? -31.045 -21.033 3.167 1.00 83.69 319 THR A C 1
ATOM 2689 O O . THR A 1 319 ? -30.467 -20.062 2.687 1.00 83.69 319 THR A O 1
ATOM 2692 N N . THR A 1 320 ? -32.303 -21.347 2.859 1.00 78.44 320 THR A N 1
ATOM 2693 C CA . THR A 1 320 ? -33.202 -20.451 2.106 1.00 78.44 320 THR A CA 1
ATOM 2694 C C . THR A 1 320 ? -34.234 -19.852 3.042 1.00 78.44 320 THR A C 1
ATOM 2696 O O . THR A 1 320 ? -34.775 -20.548 3.906 1.00 78.44 320 THR A O 1
ATOM 2699 N N . GLU A 1 321 ? -34.497 -18.567 2.856 1.00 78.81 321 GLU A N 1
ATOM 2700 C CA . GLU A 1 321 ? -35.532 -17.807 3.551 1.00 78.81 321 GLU A CA 1
ATOM 2701 C C . GLU A 1 321 ? -36.698 -17.609 2.575 1.00 78.81 321 GLU A C 1
ATOM 2703 O O . GLU A 1 321 ? -36.457 -17.477 1.373 1.00 78.81 321 GLU A O 1
ATOM 2708 N N . MET A 1 322 ? -37.935 -17.666 3.075 1.00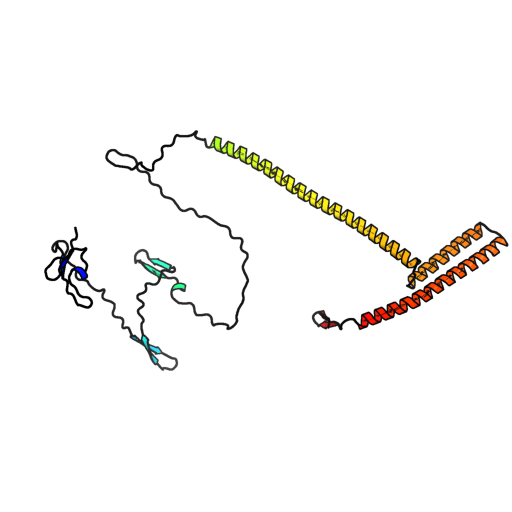 60.38 322 MET A N 1
ATOM 2709 C CA . MET A 1 322 ? -39.140 -17.366 2.291 1.00 60.38 322 MET A CA 1
ATOM 2710 C C . MET A 1 322 ? -39.565 -15.919 2.490 1.00 60.38 322 MET A C 1
ATOM 2712 O O . MET A 1 322 ? -39.519 -15.485 3.665 1.00 60.38 322 MET A O 1
#

Radius of gyration: 57.61 Å; chains: 1; bounding box: 82×78×175 Å